Protein AF-A0A834IEC4-F1 (afdb_monomer_lite)

Sequence (321 aa):
AGLVSGVDKQVTSQEFLVGVNSRFKPERKITYYQRATIVLAFLLLVLFIGLLVLLILYLKPHPKDSICTSDKCIRTAANLKYSINFSVDPCDDFYEFCCGKWSKEHPNHGWYSSFSTFTTISEKVLLESLEILKMPENNKEPLSVNQAKRFYQSCMDTETIDELGLEPMYKQLKKLQLPIVPTFFTKLNDSYNFDWVKTEVLLKTISQNVMYMGVLYQSCPLPSPFKKKHYLRQPRKSYRRSDHNRVKRSTINQVGDDMEDEEEEAAEESLRTLIRVNMVKYVTKVILEDVNHPDIDESLYLEAANVINNMTYFMDDVSTF

pLDDT: mean 77.07, std 18.45, range [31.91, 97.56]

Organism: Rhynchophorus ferrugineus (NCBI:txid354439)

Secondary structure (DSSP, 8-state):
--------------------------HHHHHHHHHHHHHHHHHHHHHHHHHHHHHHHHHS---------SHHHHHHHHHHHHH--TTS-TTT-HHHHHHTTHHHHS---SS-SS--HHHHHHHHHHHHHHHHHTSPP-TTS-HHHHHHHHHHHHHH-HHHHHHHTTHHHHHHHHHTT--SS-TTTS---TT----HHHHHHHHHHHHS--SS-EEEEE--SSS-TT--EEEEEPPPP------HHHHHHHHTTTS-S---HHHHHHHHHHHHHHHHHHHHHHHHHHHHHHTTPPPPPHHHHHHHHHHHHHHHHHHHHHHH-

InterPro domains:
  IPR000718 Peptidase M13 [PS51885] (67-321)
  IPR000718 Peptidase M13 [PTHR11733] (45-288)
  IPR008753 Peptidase M13, N-terminal domain [PF05649] (90-207)
  IPR024079 Metallopeptidase, catalytic domain superfamily [G3DSA:3.40.390.10] (68-115)
  IPR042089 Peptidase M13, domain 2 [G3DSA:1.10.1380.10] (116-210)

Structure (mmCIF, N/CA/C/O backbone):
data_AF-A0A834IEC4-F1
#
_entry.id   AF-A0A834IEC4-F1
#
loop_
_atom_site.group_PDB
_atom_site.id
_atom_site.type_symbol
_atom_site.label_atom_id
_atom_site.label_alt_id
_atom_site.label_comp_id
_atom_site.label_asym_id
_atom_site.label_entity_id
_atom_site.label_seq_id
_atom_site.pdbx_PDB_ins_code
_atom_site.Cartn_x
_atom_site.Cartn_y
_atom_site.Cartn_z
_atom_site.occupancy
_atom_site.B_iso_or_equiv
_atom_site.auth_seq_id
_atom_site.auth_comp_id
_atom_site.auth_asym_id
_atom_site.auth_atom_id
_atom_site.pdbx_PDB_model_num
ATOM 1 N N . ALA A 1 1 ? -60.974 9.940 165.478 1.00 35.78 1 ALA A N 1
ATOM 2 C CA . ALA A 1 1 ? -60.382 8.689 165.994 1.00 35.78 1 ALA A CA 1
ATOM 3 C C . ALA A 1 1 ? -61.205 7.510 165.482 1.00 35.78 1 ALA A C 1
ATOM 5 O O . ALA A 1 1 ? -62.419 7.625 165.532 1.00 35.78 1 ALA A O 1
ATOM 6 N N . GLY A 1 2 ? -60.548 6.437 165.014 1.00 36.03 2 GLY A N 1
ATOM 7 C CA . GLY A 1 2 ? -61.138 5.118 164.691 1.00 36.03 2 GLY A CA 1
ATOM 8 C C . GLY A 1 2 ? -61.912 5.060 163.364 1.00 36.03 2 GLY A C 1
ATOM 9 O O . GLY A 1 2 ? -62.861 5.807 163.197 1.00 36.03 2 GLY A O 1
ATOM 10 N N . LEU A 1 3 ? -61.451 4.373 162.312 1.00 33.50 3 LEU A N 1
ATOM 11 C CA . LEU A 1 3 ? -61.301 2.918 162.074 1.00 33.50 3 LEU A CA 1
ATOM 12 C C . LEU A 1 3 ? -62.499 2.305 161.302 1.00 33.50 3 LEU A C 1
ATOM 14 O O . LEU A 1 3 ? -63.523 1.982 161.882 1.00 33.50 3 LEU A O 1
ATOM 18 N N . VAL A 1 4 ? -62.253 2.107 159.996 1.00 40.12 4 VAL A N 1
ATOM 19 C CA . VAL A 1 4 ? -62.329 0.843 159.221 1.00 40.12 4 VAL A CA 1
ATOM 20 C C . VAL A 1 4 ? -63.686 0.232 158.789 1.00 40.12 4 VAL A C 1
ATOM 22 O O . VAL A 1 4 ? -64.431 -0.332 159.576 1.00 40.12 4 VAL A O 1
ATOM 25 N N . SER A 1 5 ? -63.807 0.194 157.447 1.00 36.72 5 SER A N 1
ATOM 26 C CA . SER A 1 5 ? -64.257 -0.881 156.532 1.00 36.72 5 SER A CA 1
ATOM 27 C C . SER A 1 5 ? -65.740 -1.231 156.360 1.00 36.72 5 SER A C 1
ATOM 29 O O . SER A 1 5 ? -66.357 -1.867 157.207 1.00 36.72 5 SER A O 1
ATOM 31 N N . GLY A 1 6 ? -66.196 -1.041 155.117 1.00 31.91 6 GLY A N 1
ATOM 32 C CA . GLY A 1 6 ? -67.216 -1.838 154.433 1.00 31.91 6 GLY A CA 1
ATOM 33 C C . GLY A 1 6 ? -66.925 -1.851 152.924 1.00 31.91 6 GLY A C 1
ATOM 34 O O . GLY A 1 6 ? -66.623 -0.814 152.345 1.00 31.91 6 GLY A O 1
ATOM 35 N N . VAL A 1 7 ? -66.937 -3.043 152.334 1.00 39.66 7 VAL A N 1
ATOM 36 C CA . VAL A 1 7 ? -66.546 -3.430 150.965 1.00 39.66 7 VAL A CA 1
ATOM 37 C C . VAL A 1 7 ? -67.765 -3.385 150.036 1.00 39.66 7 VAL A C 1
ATOM 39 O O . VAL A 1 7 ? -68.840 -3.722 150.510 1.00 39.66 7 VAL A O 1
ATOM 42 N N . ASP A 1 8 ? -67.604 -3.087 148.734 1.00 33.91 8 ASP A N 1
ATOM 43 C CA . ASP A 1 8 ? -68.292 -3.871 147.688 1.00 33.91 8 ASP A CA 1
ATOM 44 C C . ASP A 1 8 ? -67.727 -3.737 146.259 1.00 33.91 8 ASP A C 1
ATOM 46 O O . ASP A 1 8 ? -67.010 -2.800 145.911 1.00 33.91 8 ASP A O 1
ATOM 50 N N . LYS A 1 9 ? -67.991 -4.799 145.490 1.00 35.69 9 LYS A N 1
ATOM 51 C CA . LYS A 1 9 ? -67.241 -5.367 144.354 1.00 35.69 9 LYS A CA 1
ATOM 52 C C . LYS A 1 9 ? -67.502 -4.753 142.969 1.00 35.69 9 LYS A C 1
ATOM 54 O O . LYS A 1 9 ? -68.583 -4.270 142.661 1.00 35.69 9 LYS A O 1
ATOM 59 N N . GLN A 1 10 ? -66.505 -4.940 142.095 1.00 41.44 10 GLN A N 1
ATOM 60 C CA . GLN A 1 10 ? -66.565 -4.821 140.631 1.00 41.44 10 GLN A CA 1
ATOM 61 C C . GLN A 1 10 ? -67.484 -5.869 139.976 1.00 41.44 10 GLN A C 1
ATOM 63 O O . GLN A 1 10 ? -67.366 -7.053 140.290 1.00 41.44 10 GLN A O 1
ATOM 68 N N . VAL A 1 11 ? -68.252 -5.452 138.958 1.00 38.31 11 VAL A N 1
ATOM 69 C CA . VAL A 1 11 ? -68.648 -6.268 137.792 1.00 38.31 11 VAL A CA 1
ATOM 70 C C . VAL A 1 11 ? -68.638 -5.388 136.530 1.00 38.31 11 VAL A C 1
ATOM 72 O O . VAL A 1 11 ? -69.017 -4.222 136.548 1.00 38.31 11 VAL A O 1
ATOM 75 N N . THR A 1 12 ? -68.135 -5.986 135.456 1.00 43.97 12 THR A N 1
ATOM 76 C CA . THR A 1 12 ? -67.807 -5.496 134.111 1.00 43.97 12 THR A CA 1
ATOM 77 C C . THR A 1 12 ? -68.993 -5.386 133.142 1.00 43.97 12 THR A C 1
ATOM 79 O O . THR A 1 12 ? -69.875 -6.239 133.166 1.00 43.97 12 THR A O 1
ATOM 82 N N . SER A 1 13 ? -68.922 -4.464 132.174 1.00 38.34 13 SER A N 1
ATOM 83 C CA . SER A 1 13 ? -69.368 -4.677 130.777 1.00 38.34 13 SER A CA 1
ATOM 84 C C . SER A 1 13 ? -68.779 -3.596 129.848 1.00 38.34 13 SER A C 1
ATOM 86 O O . SER A 1 13 ? -68.940 -2.402 130.077 1.00 38.34 13 SER A O 1
ATOM 88 N N . GLN A 1 14 ? -68.019 -4.040 128.841 1.00 48.28 14 GLN A N 1
ATOM 89 C CA . GLN A 1 14 ? -67.540 -3.260 127.686 1.00 48.28 14 GLN A CA 1
ATOM 90 C C . GLN A 1 14 ? -68.653 -3.151 126.639 1.00 48.28 14 GLN A C 1
ATOM 92 O O . GLN A 1 14 ? -69.469 -4.062 126.624 1.00 48.28 14 GLN A O 1
ATOM 97 N N . GLU A 1 15 ? -68.608 -2.149 125.742 1.00 39.94 15 GLU A N 1
ATOM 98 C CA . GLU A 1 15 ? -69.136 -2.158 124.349 1.00 39.94 15 GLU A CA 1
ATOM 99 C C . GLU A 1 15 ? -69.154 -0.701 123.803 1.00 39.94 15 GLU A C 1
ATOM 101 O O . GLU A 1 15 ? -69.642 0.185 124.487 1.00 39.94 15 GLU A O 1
ATOM 106 N N . PHE A 1 16 ? -68.631 -0.257 122.654 1.00 44.09 16 PHE A N 1
ATOM 107 C CA . PHE A 1 16 ? -68.046 -0.845 121.451 1.00 44.09 16 PHE A CA 1
ATOM 108 C C . PHE A 1 16 ? -67.045 0.163 120.846 1.00 44.09 16 PHE A C 1
ATOM 110 O O . PHE A 1 16 ? -67.452 1.234 120.404 1.00 44.09 16 PHE A O 1
ATOM 117 N N . LEU A 1 17 ? -65.763 -0.185 120.721 1.00 43.91 17 LEU A N 1
ATOM 118 C CA . LEU A 1 17 ? -64.881 0.407 119.705 1.00 43.91 17 LEU A CA 1
ATOM 119 C C . LEU A 1 17 ? -63.974 -0.697 119.167 1.00 43.91 17 LEU A C 1
ATOM 121 O O . LEU A 1 17 ? -62.933 -1.023 119.735 1.00 43.91 17 LEU A O 1
ATOM 125 N N . VAL A 1 18 ? -64.412 -1.310 118.071 1.00 44.16 18 VAL A N 1
ATOM 126 C CA . VAL A 1 18 ? -63.607 -2.248 117.292 1.00 44.16 18 VAL A CA 1
ATOM 127 C C . VAL A 1 18 ? -62.751 -1.428 116.333 1.00 44.16 18 VAL A C 1
ATOM 129 O O . VAL A 1 18 ? -63.272 -0.758 115.442 1.00 44.16 18 VAL A O 1
ATOM 132 N N . GLY A 1 19 ? -61.430 -1.485 116.499 1.00 48.19 19 GLY A N 1
ATOM 133 C CA . GLY A 1 19 ? -60.497 -1.008 115.485 1.00 48.19 19 GLY A CA 1
ATOM 134 C C . GLY A 1 19 ? -60.652 -1.841 114.215 1.00 48.19 19 GLY A C 1
ATOM 135 O O . GLY A 1 19 ? -60.307 -3.023 114.187 1.00 48.19 19 GLY A O 1
ATOM 136 N N . VAL A 1 20 ? -61.180 -1.232 113.155 1.00 43.00 20 VAL A N 1
ATOM 137 C CA . VAL A 1 20 ? -61.258 -1.858 111.834 1.00 43.00 20 VAL A CA 1
ATOM 138 C C . VAL A 1 20 ? -59.861 -1.841 111.217 1.00 43.00 20 VAL A C 1
ATOM 140 O O . VAL A 1 20 ? -59.441 -0.859 110.612 1.00 43.00 20 VAL A O 1
ATOM 143 N N . ASN A 1 21 ? -59.133 -2.951 111.335 1.00 45.09 21 ASN A N 1
ATOM 144 C CA . ASN A 1 21 ? -57.995 -3.208 110.460 1.00 45.09 21 ASN A CA 1
ATOM 145 C C . ASN A 1 21 ? -58.530 -3.503 109.054 1.00 45.09 21 ASN A C 1
ATOM 147 O O . ASN A 1 21 ? -58.867 -4.643 108.725 1.00 45.09 21 ASN A O 1
ATOM 151 N N . SER A 1 22 ? -58.608 -2.474 108.207 1.00 44.56 22 SER A N 1
ATOM 152 C CA . SER A 1 22 ? -58.853 -2.689 106.784 1.00 44.56 22 SER A CA 1
ATOM 153 C C . SER A 1 22 ?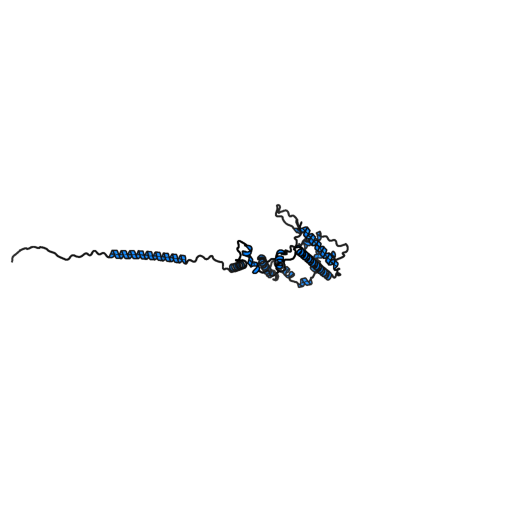 -57.627 -3.383 106.176 1.00 44.56 22 SER A C 1
ATOM 155 O O . SER A 1 22 ? -56.553 -2.808 106.001 1.00 44.56 22 SER A O 1
ATOM 157 N N . ARG A 1 23 ? -57.764 -4.675 105.870 1.00 53.84 23 ARG A N 1
ATOM 158 C CA . ARG A 1 23 ? -56.870 -5.360 104.934 1.00 53.84 23 ARG A CA 1
ATOM 159 C C . ARG A 1 23 ? -57.229 -4.901 103.521 1.00 53.84 23 ARG A C 1
ATOM 161 O O . ARG A 1 23 ? -57.929 -5.603 102.803 1.00 53.84 23 ARG A O 1
ATOM 168 N N . PHE A 1 24 ? -56.716 -3.754 103.098 1.00 51.28 24 PHE A N 1
ATOM 169 C CA . PHE A 1 24 ? -56.607 -3.431 101.678 1.00 51.28 24 PHE A CA 1
ATOM 170 C C . PHE A 1 24 ? -55.164 -3.023 101.393 1.00 51.28 24 PHE A C 1
ATOM 172 O O . PHE A 1 24 ? -54.714 -1.973 101.826 1.00 51.28 24 PHE A O 1
ATOM 179 N N . LYS A 1 25 ? -54.417 -3.896 100.701 1.00 51.75 25 LYS A N 1
ATOM 180 C CA . LYS A 1 25 ? -53.060 -3.638 100.186 1.00 51.75 25 LYS A CA 1
ATOM 181 C C . LYS A 1 25 ? -53.179 -3.169 98.724 1.00 51.75 25 LYS A C 1
ATOM 183 O O . LYS A 1 25 ? -53.345 -4.026 97.854 1.00 51.75 25 LYS A O 1
ATOM 188 N N . PRO A 1 26 ? -53.086 -1.861 98.408 1.00 53.22 26 PRO A N 1
ATOM 189 C CA . PRO A 1 26 ? -53.131 -1.357 97.031 1.00 53.22 26 PRO A CA 1
ATOM 190 C C . PRO A 1 26 ? -51.769 -1.477 96.321 1.00 53.22 26 PRO A C 1
ATOM 192 O O . PRO A 1 26 ? -51.691 -1.397 95.098 1.00 53.22 26 PRO A O 1
ATOM 195 N N . GLU A 1 27 ? -50.687 -1.723 97.067 1.00 53.69 27 GLU A N 1
ATOM 196 C CA . GLU A 1 27 ? -49.305 -1.669 96.563 1.00 53.69 27 GLU A CA 1
ATOM 197 C C . GLU A 1 27 ? -48.971 -2.743 95.516 1.00 53.69 27 GLU A C 1
ATOM 199 O O . GLU A 1 27 ? -48.159 -2.508 94.619 1.00 53.69 27 GLU A O 1
ATOM 204 N N . ARG A 1 28 ? -49.622 -3.917 95.575 1.00 55.03 28 ARG A N 1
ATOM 205 C CA . ARG A 1 28 ? -49.353 -5.026 94.637 1.00 55.03 28 ARG A CA 1
ATOM 206 C C . ARG A 1 28 ? -49.933 -4.801 93.236 1.00 55.03 28 ARG A C 1
ATOM 208 O O . ARG A 1 28 ? -49.397 -5.344 92.276 1.00 55.03 28 ARG A O 1
ATOM 215 N N . LYS A 1 29 ? -51.000 -4.001 93.096 1.00 57.28 29 LYS A N 1
ATOM 216 C CA . LYS A 1 29 ? -51.579 -3.672 91.779 1.00 57.28 29 LYS A CA 1
ATOM 217 C C . LYS A 1 29 ? -50.731 -2.629 91.047 1.00 57.28 29 LYS A C 1
ATOM 219 O O . LYS A 1 29 ? -50.492 -2.785 89.857 1.00 57.28 29 LYS A O 1
ATOM 224 N N . ILE A 1 30 ? -50.213 -1.626 91.759 1.00 67.56 30 ILE A N 1
ATOM 225 C CA . ILE A 1 30 ? -49.351 -0.574 91.189 1.00 67.56 30 ILE A CA 1
ATOM 226 C C . ILE A 1 30 ? -48.048 -1.174 90.645 1.00 67.56 30 ILE A C 1
ATOM 228 O O . ILE A 1 30 ? -47.685 -0.918 89.501 1.00 67.56 30 ILE A O 1
ATOM 232 N N . THR A 1 31 ? -47.395 -2.051 91.414 1.00 69.44 31 THR A N 1
ATOM 233 C CA . THR A 1 31 ? -46.174 -2.752 90.973 1.00 69.44 31 THR A CA 1
ATOM 234 C C . THR A 1 31 ? -46.421 -3.724 89.814 1.00 69.44 31 THR A C 1
ATOM 236 O O . THR A 1 31 ? -45.543 -3.894 88.969 1.00 69.44 31 THR A O 1
ATOM 239 N N . TYR A 1 32 ? -47.605 -4.339 89.731 1.00 78.00 32 TYR A N 1
ATOM 240 C CA . TYR A 1 32 ? -48.003 -5.167 88.588 1.00 78.00 32 TYR A CA 1
ATOM 241 C C . TYR A 1 32 ? -48.174 -4.336 87.310 1.00 78.00 32 TYR A C 1
ATOM 243 O O . TYR A 1 32 ? -47.566 -4.667 86.293 1.00 78.00 32 TYR A O 1
ATOM 251 N N . TYR A 1 33 ? -48.925 -3.229 87.368 1.00 80.81 33 TYR A N 1
ATOM 252 C CA . TYR A 1 33 ? -49.098 -2.340 86.216 1.00 80.81 33 TYR A CA 1
ATOM 253 C C . TYR A 1 33 ? -47.776 -1.697 85.788 1.00 80.81 33 TYR A C 1
ATOM 255 O O . TYR A 1 33 ? -47.498 -1.667 84.598 1.00 80.81 33 TYR A O 1
ATOM 263 N N . GLN A 1 34 ? -46.913 -1.296 86.728 1.00 82.00 34 GLN A N 1
ATOM 264 C CA . GLN A 1 34 ? -45.569 -0.786 86.423 1.00 82.00 34 GLN A CA 1
ATOM 265 C C . GLN A 1 34 ? -44.691 -1.819 85.696 1.00 82.00 34 GLN A C 1
ATOM 267 O O . GLN A 1 34 ? -44.015 -1.489 84.722 1.00 82.00 34 GLN A O 1
ATOM 272 N N . ARG A 1 35 ? -44.707 -3.088 86.124 1.00 85.38 35 ARG A N 1
ATOM 273 C CA . ARG A 1 35 ? -43.971 -4.164 85.435 1.00 85.38 35 ARG A CA 1
ATOM 274 C C . ARG A 1 35 ? -44.564 -4.463 84.059 1.00 85.38 35 ARG A C 1
ATOM 276 O O . ARG A 1 35 ? -43.811 -4.619 83.104 1.00 85.38 35 ARG A O 1
ATOM 283 N N . ALA A 1 36 ? -45.891 -4.482 83.938 1.00 86.44 36 ALA A N 1
ATOM 284 C CA . ALA A 1 36 ? -46.576 -4.682 82.664 1.00 86.44 36 ALA A CA 1
ATOM 285 C C . ALA A 1 36 ? -46.288 -3.543 81.669 1.00 86.44 36 ALA A C 1
ATOM 287 O O . ALA A 1 36 ? -46.029 -3.814 80.499 1.00 86.44 36 ALA A O 1
ATOM 288 N N . THR A 1 37 ? -46.243 -2.286 82.126 1.00 87.94 37 THR A N 1
ATOM 289 C CA . THR A 1 37 ? -45.885 -1.138 81.279 1.00 87.94 37 THR A CA 1
ATOM 290 C C . THR A 1 37 ? -44.433 -1.189 80.818 1.00 87.94 37 THR A C 1
ATOM 292 O O . THR A 1 37 ? -44.162 -0.849 79.672 1.00 87.94 37 THR A O 1
ATOM 295 N N . ILE A 1 38 ? -43.505 -1.660 81.661 1.00 91.06 38 ILE A N 1
ATOM 296 C CA . ILE A 1 38 ? -42.094 -1.837 81.276 1.00 91.06 38 ILE A CA 1
ATOM 297 C C . ILE A 1 38 ? -41.962 -2.924 80.201 1.00 91.06 38 ILE A C 1
ATOM 299 O O . ILE A 1 38 ? -41.267 -2.723 79.209 1.00 91.06 38 ILE A O 1
ATOM 303 N N . VAL A 1 39 ? -42.661 -4.052 80.361 1.00 92.12 39 VAL A N 1
ATOM 304 C CA . VAL A 1 39 ? -42.650 -5.144 79.373 1.00 92.12 39 VAL A CA 1
ATOM 305 C C . VAL A 1 39 ? -43.269 -4.694 78.048 1.00 92.12 39 VAL A C 1
ATOM 307 O O . VAL A 1 39 ? -42.708 -4.961 76.988 1.00 92.12 39 VAL A O 1
ATOM 310 N N . LEU A 1 40 ? -44.387 -3.965 78.089 1.00 92.81 40 LEU A N 1
ATOM 311 C CA . LEU A 1 40 ? -45.047 -3.455 76.888 1.00 92.81 40 LEU A CA 1
ATOM 312 C C . LEU A 1 40 ? -44.193 -2.397 76.171 1.00 92.81 40 LEU A C 1
ATOM 314 O O . LEU A 1 40 ? -44.061 -2.443 74.951 1.00 92.81 40 LEU A O 1
ATOM 318 N N . ALA A 1 41 ? -43.548 -1.497 76.919 1.00 93.31 41 ALA A N 1
ATOM 319 C CA . ALA A 1 41 ? -42.602 -0.531 76.366 1.00 93.31 41 ALA A CA 1
ATOM 320 C C . ALA A 1 41 ? -41.392 -1.222 75.718 1.00 93.31 41 ALA A C 1
ATOM 322 O O . ALA A 1 41 ? -40.964 -0.820 74.639 1.00 93.31 41 ALA A O 1
ATOM 323 N N . PHE A 1 42 ? -40.876 -2.294 76.328 1.00 94.06 42 PHE A N 1
ATOM 324 C CA . PHE A 1 42 ? -39.787 -3.086 75.757 1.00 94.06 42 PHE A CA 1
ATOM 325 C C . PHE A 1 42 ? -40.205 -3.786 74.456 1.00 94.06 42 PHE A C 1
ATOM 327 O O . PHE A 1 42 ? -39.471 -3.739 73.474 1.00 94.06 42 PHE A O 1
ATOM 334 N N . LEU A 1 43 ? -41.404 -4.375 74.402 1.00 93.94 43 LEU A N 1
ATOM 335 C CA . LEU A 1 43 ? -41.928 -4.999 73.181 1.00 93.94 43 LEU A CA 1
ATOM 336 C C . LEU A 1 43 ? -42.133 -3.982 72.051 1.00 93.94 43 LEU A C 1
ATOM 338 O O . LEU A 1 43 ? -41.767 -4.259 70.911 1.00 93.94 43 LEU A O 1
ATOM 342 N N . LEU A 1 44 ? -42.658 -2.794 72.365 1.00 94.94 44 LEU A N 1
ATOM 343 C CA . LEU A 1 44 ? -42.801 -1.706 71.394 1.00 94.94 44 LEU A CA 1
ATOM 344 C C . LEU A 1 44 ? -41.443 -1.203 70.895 1.00 94.94 44 LEU A C 1
ATOM 346 O O . LEU A 1 44 ? -41.297 -0.938 69.705 1.00 94.94 44 LEU A O 1
ATOM 350 N N . LEU A 1 45 ? -40.438 -1.127 71.772 1.00 95.50 45 LEU A N 1
ATOM 351 C CA . LEU A 1 45 ? -39.072 -0.761 71.402 1.00 95.50 45 LEU A CA 1
ATOM 352 C C . LEU A 1 45 ? -38.446 -1.803 70.467 1.00 95.50 45 LEU A C 1
ATOM 354 O O . LEU A 1 45 ? -37.873 -1.437 69.446 1.00 95.50 45 LEU A O 1
ATOM 358 N N . VAL A 1 46 ? -38.590 -3.096 70.768 1.00 95.31 46 VAL A N 1
ATOM 359 C CA . VAL A 1 46 ? -38.090 -4.182 69.908 1.00 95.31 46 VAL A CA 1
ATOM 360 C C . VAL A 1 46 ? -38.782 -4.164 68.545 1.00 95.31 46 VAL A C 1
ATOM 362 O O . VAL A 1 46 ? -38.118 -4.310 67.521 1.00 95.31 46 VAL A O 1
ATOM 365 N N . LEU A 1 47 ? -40.095 -3.930 68.511 1.00 95.50 47 LEU A N 1
ATOM 366 C CA . LEU A 1 47 ? -40.863 -3.836 67.270 1.00 95.50 47 LEU A CA 1
ATOM 367 C C . LEU A 1 47 ? -40.449 -2.605 66.450 1.00 95.50 47 LEU A C 1
ATOM 369 O O . LEU A 1 47 ? -40.256 -2.708 65.240 1.00 95.50 47 LEU A O 1
ATOM 373 N N . PHE A 1 48 ? -40.229 -1.465 67.106 1.00 95.44 48 PHE A N 1
ATOM 374 C CA . PHE A 1 48 ? -39.730 -0.247 66.471 1.00 95.44 48 PHE A CA 1
ATOM 375 C C . PHE A 1 48 ? -38.319 -0.432 65.900 1.00 95.44 48 PHE A C 1
ATOM 377 O O . PHE A 1 48 ? -38.073 -0.072 64.752 1.00 95.44 48 PHE A O 1
ATOM 384 N N . ILE A 1 49 ? -37.409 -1.063 66.648 1.00 95.31 49 ILE A N 1
ATOM 385 C CA . ILE A 1 49 ? -36.065 -1.409 66.164 1.00 95.31 49 ILE A CA 1
ATOM 386 C C . ILE A 1 49 ? -36.160 -2.383 64.982 1.00 95.31 49 ILE A C 1
ATOM 388 O O . ILE A 1 49 ? -35.474 -2.192 63.982 1.00 95.31 49 ILE A O 1
ATOM 392 N N . GLY A 1 50 ? -37.040 -3.385 65.053 1.00 94.56 50 GLY A N 1
ATOM 393 C CA . GLY A 1 50 ? -37.283 -4.323 63.957 1.00 94.56 50 GLY A CA 1
ATOM 394 C C . GLY A 1 50 ? -37.760 -3.627 62.681 1.00 94.56 50 GLY A C 1
ATOM 395 O O . GLY A 1 50 ? -37.210 -3.876 61.610 1.00 94.56 50 GLY A O 1
ATOM 396 N N . LEU A 1 51 ? -38.717 -2.701 62.796 1.00 94.75 51 LEU A N 1
ATOM 397 C CA . LEU A 1 51 ? -39.198 -1.881 61.680 1.00 94.75 51 LEU A CA 1
ATOM 398 C C . LEU A 1 51 ? -38.110 -0.957 61.124 1.00 94.75 51 LEU A C 1
ATOM 400 O O . LEU A 1 51 ? -37.999 -0.824 59.908 1.00 94.75 51 LEU A O 1
ATOM 404 N N . LEU A 1 52 ? -37.282 -0.357 61.984 1.00 94.44 52 LEU A N 1
ATOM 405 C CA . LEU A 1 52 ? -36.149 0.463 61.552 1.00 94.44 52 LEU A CA 1
ATOM 406 C C . LEU A 1 52 ? -35.114 -0.358 60.778 1.00 94.44 52 LEU A C 1
ATOM 408 O O . LEU A 1 52 ? -34.640 0.090 59.739 1.00 94.44 52 LEU A O 1
ATOM 412 N N . VAL A 1 53 ? -34.788 -1.568 61.235 1.00 93.00 53 VAL A N 1
ATOM 413 C CA . VAL A 1 53 ? -33.866 -2.467 60.523 1.00 93.00 53 VAL A CA 1
ATOM 414 C C . VAL A 1 53 ? -34.447 -2.877 59.169 1.00 93.00 53 VAL A C 1
ATOM 416 O O . VAL A 1 53 ? -33.737 -2.835 58.167 1.00 93.00 53 VAL A O 1
ATOM 419 N N . LEU A 1 54 ? -35.739 -3.208 59.110 1.00 90.88 54 LEU A N 1
ATOM 420 C CA . LEU A 1 54 ? -36.438 -3.534 57.862 1.00 90.88 54 LEU A CA 1
ATOM 421 C C . LEU A 1 54 ? -36.441 -2.356 56.879 1.00 90.88 54 LEU A C 1
ATOM 423 O O . LEU A 1 54 ? -36.164 -2.541 55.697 1.00 90.88 54 LEU A O 1
ATOM 427 N N . LEU A 1 55 ? -36.681 -1.140 57.375 1.00 91.25 55 LEU A N 1
ATOM 428 C CA . LEU A 1 55 ? -36.627 0.086 56.584 1.00 91.25 55 LEU A CA 1
ATOM 429 C C . LEU A 1 55 ? -35.213 0.351 56.049 1.00 91.25 55 LEU A C 1
ATOM 431 O O . LEU A 1 55 ? -35.056 0.680 54.877 1.00 91.25 55 LEU A O 1
ATOM 435 N N . ILE A 1 56 ? -34.179 0.168 56.874 1.00 89.94 56 ILE A N 1
ATOM 436 C CA . ILE A 1 56 ? -32.776 0.327 56.461 1.00 89.94 56 ILE A CA 1
ATOM 437 C C . ILE A 1 56 ? -32.395 -0.716 55.403 1.00 89.94 56 ILE A C 1
ATOM 439 O O . ILE A 1 56 ? -31.698 -0.381 54.449 1.00 89.94 56 ILE A O 1
ATOM 443 N N . LEU A 1 57 ? -32.860 -1.963 55.532 1.00 85.69 57 LEU A N 1
ATOM 444 C CA . LEU A 1 57 ? -32.635 -3.009 54.530 1.00 85.69 57 LEU A CA 1
ATOM 445 C C . LEU A 1 57 ? -33.375 -2.726 53.217 1.00 85.69 57 LEU A C 1
ATOM 447 O O . LEU A 1 57 ? -32.808 -2.970 52.157 1.00 85.69 57 LEU A O 1
ATOM 451 N N . TYR A 1 58 ? -34.590 -2.172 53.277 1.00 86.19 58 TYR A N 1
ATOM 452 C CA . TYR A 1 58 ? -35.366 -1.774 52.098 1.00 86.19 58 TYR A CA 1
ATOM 453 C C . TYR A 1 58 ? -34.770 -0.554 51.380 1.00 86.19 58 TYR A C 1
ATOM 455 O O . TYR A 1 58 ? -34.774 -0.482 50.154 1.00 86.19 58 TYR A O 1
ATOM 463 N N . LEU A 1 59 ? -34.227 0.403 52.137 1.00 84.88 59 LEU A N 1
ATOM 464 C CA . LEU A 1 59 ? -33.575 1.598 51.598 1.00 84.88 59 LEU A CA 1
ATOM 465 C C . LEU A 1 59 ? -32.129 1.354 51.167 1.00 84.88 59 LEU A C 1
ATOM 467 O O . LEU A 1 59 ? -31.552 2.231 50.525 1.00 84.88 59 LEU A O 1
ATOM 471 N N . LYS A 1 60 ? -31.531 0.205 51.514 1.00 78.69 60 LYS A N 1
ATOM 472 C CA . LYS A 1 60 ? -30.177 -0.141 51.084 1.00 78.69 60 LYS A CA 1
ATOM 473 C C . LYS A 1 60 ? -30.208 -0.284 49.560 1.00 78.69 60 LYS A C 1
ATOM 475 O O . LYS A 1 60 ? -30.784 -1.249 49.058 1.00 78.69 60 LYS A O 1
ATOM 480 N N . PRO A 1 61 ? -29.613 0.657 48.807 1.00 68.19 61 PRO A N 1
ATOM 481 C CA . PRO A 1 61 ? -29.592 0.542 47.366 1.00 68.19 61 PRO A CA 1
ATOM 482 C C . PRO A 1 61 ? -28.826 -0.733 47.030 1.00 68.19 61 PRO A C 1
ATOM 484 O O . PRO A 1 61 ? -27.720 -0.945 47.539 1.00 68.19 61 PRO A O 1
ATOM 487 N N . HIS A 1 62 ? -29.415 -1.589 46.193 1.00 63.34 62 HIS A N 1
ATOM 488 C CA . HIS A 1 62 ? -28.663 -2.674 45.578 1.00 63.34 62 HIS A CA 1
ATOM 489 C C . HIS A 1 62 ? -27.387 -2.077 44.970 1.00 63.34 62 HIS A C 1
ATOM 491 O O . HIS A 1 62 ? -27.474 -1.002 44.361 1.00 63.34 62 HIS A O 1
ATOM 497 N N . PRO A 1 63 ? -26.211 -2.706 45.157 1.00 62.28 63 PRO A N 1
ATOM 498 C CA . PRO A 1 63 ? -25.006 -2.258 44.481 1.00 62.28 63 PRO A CA 1
ATOM 499 C C . PRO A 1 63 ? -25.314 -2.274 42.986 1.00 62.28 63 PRO A C 1
ATOM 501 O O . PRO A 1 63 ? -25.479 -3.334 42.393 1.00 62.28 63 PRO A O 1
ATOM 504 N N . LYS A 1 64 ? -25.497 -1.086 42.400 1.00 61.72 64 LYS A N 1
ATOM 505 C CA . LYS A 1 64 ? -25.592 -0.944 40.953 1.00 61.72 64 LYS A CA 1
ATOM 506 C C . LYS A 1 64 ? -24.259 -1.433 40.422 1.00 61.72 64 LYS A C 1
ATOM 508 O O . LYS A 1 64 ? -23.230 -0.894 40.835 1.00 61.72 64 LYS A O 1
ATOM 513 N N . ASP A 1 65 ? -24.292 -2.437 39.554 1.00 66.12 65 ASP A N 1
ATOM 514 C CA . ASP A 1 65 ? -23.129 -2.857 38.782 1.00 66.12 65 ASP A CA 1
ATOM 515 C C . ASP A 1 65 ? -22.418 -1.593 38.292 1.00 66.12 65 ASP A C 1
ATOM 517 O O . ASP A 1 65 ? -23.040 -0.719 37.679 1.00 66.12 65 ASP A O 1
ATOM 521 N N . SER A 1 66 ? -21.158 -1.406 38.683 1.00 80.94 66 SER A N 1
ATOM 522 C CA . SER A 1 66 ? -20.456 -0.147 38.452 1.00 80.94 66 SER A CA 1
ATOM 523 C C . SER A 1 66 ? -20.149 -0.015 36.962 1.00 80.94 66 SER A C 1
ATOM 525 O O . SER A 1 66 ? -19.105 -0.467 36.488 1.00 80.94 66 SER A O 1
ATOM 527 N N . ILE A 1 67 ? -21.078 0.572 36.207 1.00 87.88 67 ILE A N 1
ATOM 528 C CA . ILE A 1 67 ? -20.887 0.887 34.793 1.00 87.88 67 ILE A CA 1
ATOM 529 C C . ILE A 1 67 ? -19.687 1.829 34.688 1.00 87.88 67 ILE A C 1
ATOM 531 O O . ILE A 1 67 ? -19.622 2.859 35.361 1.00 87.88 67 ILE A O 1
ATOM 535 N N . CYS A 1 68 ? -18.723 1.470 33.845 1.00 91.06 68 CYS A N 1
ATOM 536 C CA . CYS A 1 68 ? -17.548 2.295 33.622 1.00 91.06 68 CYS A CA 1
ATOM 537 C C . CYS A 1 68 ? -17.926 3.590 32.889 1.00 91.06 68 CYS A C 1
ATOM 539 O O . CYS A 1 68 ? -18.441 3.551 31.773 1.00 91.06 68 CYS A O 1
ATOM 541 N N . THR A 1 69 ? -17.603 4.737 33.483 1.00 93.38 69 THR A N 1
ATOM 542 C CA . THR A 1 69 ? -17.868 6.075 32.925 1.00 93.38 69 THR A CA 1
ATOM 543 C C . THR A 1 69 ? -16.601 6.816 32.500 1.00 93.38 69 THR A C 1
ATOM 545 O O . THR A 1 69 ? -16.646 8.009 32.224 1.00 93.38 69 THR A O 1
ATOM 548 N N . SER A 1 70 ? -15.457 6.128 32.430 1.00 95.94 70 SER A N 1
ATOM 549 C CA . SER A 1 70 ? -14.231 6.736 31.903 1.00 95.94 70 SER A CA 1
ATOM 550 C C . SER A 1 70 ? -14.384 7.103 30.423 1.00 95.94 70 SER A C 1
ATOM 552 O O . SER A 1 70 ? -15.094 6.419 29.681 1.00 95.94 70 SER A O 1
ATOM 554 N N . ASP A 1 71 ? -13.643 8.110 29.957 1.00 96.50 71 ASP A N 1
ATOM 555 C CA . ASP A 1 71 ? -13.649 8.529 28.546 1.00 96.50 71 ASP A CA 1
ATOM 556 C C . ASP A 1 71 ? -13.385 7.368 27.578 1.00 96.50 71 ASP A C 1
ATOM 558 O O . ASP A 1 71 ? -14.002 7.272 26.517 1.00 96.50 71 ASP A O 1
ATOM 562 N N . LYS A 1 72 ? -12.488 6.443 27.951 1.00 95.25 72 LYS A N 1
ATOM 563 C CA . LYS A 1 72 ? -12.187 5.243 27.156 1.00 95.25 72 LYS A CA 1
ATOM 564 C C . LYS A 1 72 ? -13.402 4.323 27.050 1.00 95.25 72 LYS A C 1
ATOM 566 O O . LYS A 1 72 ? -13.695 3.831 25.961 1.00 95.25 72 LYS A O 1
ATOM 571 N N . CYS A 1 73 ? -14.116 4.113 28.156 1.00 95.50 73 CYS A N 1
ATOM 572 C CA . CYS A 1 73 ? -15.327 3.297 28.178 1.00 95.50 73 CYS A CA 1
ATOM 573 C C . CYS A 1 73 ? -16.444 3.933 27.352 1.00 95.50 73 CYS A C 1
ATOM 575 O O . CYS A 1 73 ? -17.044 3.245 26.533 1.00 95.50 73 CYS A O 1
ATOM 577 N N . ILE A 1 74 ? -16.664 5.245 27.487 1.00 95.88 74 ILE A N 1
ATOM 578 C CA . ILE A 1 74 ? -17.689 5.967 26.722 1.00 95.88 74 ILE A CA 1
ATOM 579 C C . ILE A 1 74 ? -17.395 5.902 25.218 1.00 95.88 74 ILE A C 1
ATOM 581 O O . ILE A 1 74 ? -18.280 5.553 24.440 1.00 95.88 74 ILE A O 1
ATOM 585 N N . ARG A 1 75 ? -16.148 6.161 24.797 1.00 94.56 75 ARG A N 1
ATOM 586 C CA . ARG A 1 75 ? -15.743 6.069 23.381 1.00 94.56 75 ARG A CA 1
ATOM 587 C C . ARG A 1 75 ? -15.908 4.658 22.821 1.00 94.56 75 ARG A C 1
ATOM 589 O O . ARG A 1 75 ? -16.442 4.488 21.730 1.00 94.56 75 ARG A O 1
ATOM 596 N N . THR A 1 76 ? -15.487 3.644 23.574 1.00 93.75 76 THR A N 1
ATOM 597 C CA . THR A 1 76 ? -15.598 2.241 23.142 1.00 93.75 76 THR A CA 1
ATOM 598 C C . THR A 1 76 ? -17.061 1.811 23.042 1.00 93.75 76 THR A C 1
ATOM 600 O O . THR A 1 76 ? -17.454 1.203 22.050 1.00 93.75 76 THR A O 1
ATOM 603 N N . ALA A 1 77 ? -17.885 2.176 24.027 1.00 94.81 77 ALA A N 1
ATOM 604 C CA . ALA A 1 77 ? -19.314 1.889 24.024 1.00 94.81 77 ALA A CA 1
ATOM 605 C C . ALA A 1 77 ? -20.038 2.589 22.865 1.00 94.81 77 ALA A C 1
ATOM 607 O O . ALA A 1 77 ? -20.898 1.979 22.234 1.00 94.81 77 ALA A O 1
ATOM 608 N N . ALA A 1 78 ? -19.671 3.836 22.548 1.00 93.56 78 ALA A N 1
ATOM 609 C CA . ALA A 1 78 ? -20.204 4.549 21.391 1.00 93.56 78 ALA A CA 1
ATOM 610 C C . ALA A 1 78 ? -19.847 3.832 20.080 1.00 93.56 78 ALA A C 1
ATOM 612 O O . ALA A 1 78 ? -20.748 3.496 19.315 1.00 93.56 78 ALA A O 1
ATOM 613 N N . ASN A 1 79 ? -18.566 3.514 19.860 1.00 91.38 79 ASN A N 1
ATOM 614 C CA . ASN A 1 79 ? -18.119 2.798 18.660 1.00 91.38 79 ASN A CA 1
ATOM 615 C C . ASN A 1 79 ? -18.836 1.448 18.497 1.00 91.38 79 ASN A C 1
ATOM 617 O O . ASN A 1 79 ? -19.284 1.108 17.402 1.00 91.38 79 ASN A O 1
ATOM 621 N N . LEU A 1 80 ? -18.998 0.698 19.591 1.00 92.69 80 LEU A N 1
ATOM 622 C CA . LEU A 1 80 ? -19.732 -0.566 19.588 1.00 92.69 80 LEU A CA 1
ATOM 623 C C . LEU A 1 80 ? -21.211 -0.357 19.232 1.00 92.69 80 LEU A C 1
ATOM 625 O O . LEU A 1 80 ? -21.741 -1.039 18.359 1.00 92.69 80 LEU A O 1
ATOM 629 N N . LYS A 1 81 ? -21.869 0.624 19.857 1.00 93.62 81 LYS A N 1
ATOM 630 C CA . LYS A 1 81 ? -23.283 0.943 19.615 1.00 93.62 81 LYS A CA 1
ATOM 631 C C . LYS A 1 81 ? -23.560 1.319 18.157 1.00 93.62 81 LYS A C 1
ATOM 633 O O . LYS A 1 81 ? -24.592 0.918 17.629 1.00 93.62 81 LYS A O 1
ATOM 638 N N . TYR A 1 82 ? -22.663 2.070 17.523 1.00 92.31 82 TYR A N 1
ATOM 639 C CA . TYR A 1 82 ? -22.787 2.455 16.113 1.00 92.31 82 TYR A CA 1
ATOM 640 C C . TYR A 1 82 ? -22.472 1.306 15.142 1.00 92.31 82 TYR A C 1
ATOM 642 O O . TYR A 1 82 ? -22.858 1.356 13.980 1.00 92.31 82 TYR A O 1
ATOM 650 N N . SER A 1 83 ? -21.833 0.235 15.614 1.00 93.25 83 SER A N 1
ATOM 651 C CA . SER A 1 83 ? -21.554 -0.953 14.798 1.00 93.25 83 SER A CA 1
ATOM 652 C C . SER A 1 83 ? -22.709 -1.965 14.816 1.00 93.25 83 SER A C 1
ATOM 654 O O . SER A 1 83 ? -22.999 -2.578 13.787 1.00 93.25 83 SER A O 1
ATOM 656 N N . ILE A 1 84 ? -23.383 -2.105 15.967 1.00 95.25 84 ILE A N 1
ATOM 657 C CA . ILE A 1 84 ? -24.395 -3.142 16.223 1.00 95.25 84 ILE A CA 1
ATOM 658 C C . ILE A 1 84 ? -25.758 -2.814 15.595 1.00 95.25 84 ILE A C 1
ATOM 660 O O . ILE A 1 84 ? -26.352 -1.748 15.813 1.00 95.25 84 ILE A O 1
ATOM 664 N N . ASN A 1 85 ? -26.328 -3.800 14.904 1.00 96.06 85 ASN A N 1
ATOM 665 C CA . ASN A 1 85 ? -27.706 -3.806 14.443 1.00 96.06 85 ASN A CA 1
ATOM 666 C C . ASN A 1 85 ? -28.633 -4.587 15.395 1.00 96.06 85 ASN A C 1
ATOM 668 O O . ASN A 1 85 ? -28.915 -5.761 15.192 1.00 96.06 85 ASN A O 1
ATOM 672 N N . PHE A 1 86 ? -29.184 -3.907 16.407 1.00 94.88 86 PHE A N 1
ATOM 673 C CA . PHE A 1 86 ? -30.140 -4.500 17.363 1.00 94.88 86 PHE A CA 1
ATOM 674 C C . PHE A 1 86 ? -31.478 -4.968 16.757 1.00 94.88 86 PHE A C 1
ATOM 676 O O . PHE A 1 86 ? -32.317 -5.486 17.487 1.00 94.88 86 PHE A O 1
ATOM 683 N N . SER A 1 87 ? -31.720 -4.744 15.463 1.00 95.62 87 SER A N 1
ATOM 684 C CA . SER A 1 87 ? -32.939 -5.196 14.781 1.00 95.62 87 SER A CA 1
ATOM 685 C C . SER A 1 87 ? -32.852 -6.637 14.266 1.00 95.62 87 SER A C 1
ATOM 687 O O . SER A 1 87 ? -33.851 -7.144 13.768 1.00 95.62 87 SER A O 1
ATOM 689 N N . VAL A 1 88 ? -31.685 -7.276 14.370 1.00 96.00 88 VAL A N 1
ATOM 690 C CA . VAL A 1 88 ? -31.435 -8.657 13.934 1.00 96.00 88 VAL A CA 1
ATOM 691 C C . VAL A 1 88 ? -31.174 -9.533 15.157 1.00 96.00 88 VAL A C 1
ATOM 693 O O . VAL A 1 88 ? -30.542 -9.078 16.109 1.00 96.00 88 VAL A O 1
ATOM 696 N N . ASP A 1 89 ? -31.678 -10.769 15.161 1.00 96.25 89 ASP A N 1
ATOM 697 C CA . ASP A 1 89 ? -31.379 -11.722 16.233 1.00 96.25 89 ASP A CA 1
ATOM 698 C C . ASP A 1 89 ? -29.925 -12.218 16.087 1.00 96.25 89 ASP A C 1
ATOM 700 O O . ASP A 1 89 ? -29.559 -12.725 15.020 1.00 96.25 89 ASP A O 1
ATOM 704 N N . PRO A 1 90 ? -29.071 -12.099 17.124 1.00 96.56 90 PRO A N 1
ATOM 705 C CA . PRO A 1 90 ? -27.703 -12.616 17.079 1.00 96.56 90 PRO A CA 1
ATOM 706 C C . PRO A 1 90 ? -27.609 -14.128 16.828 1.00 96.56 90 PRO A C 1
ATOM 708 O O . PRO A 1 90 ? -26.545 -14.594 16.422 1.00 96.56 90 PRO A O 1
ATOM 711 N N . CYS A 1 91 ? -28.668 -14.896 17.101 1.00 97.31 91 CYS A N 1
ATOM 712 C CA . CYS A 1 91 ? -28.709 -16.339 16.861 1.00 97.31 91 CYS A CA 1
ATOM 713 C C . CYS A 1 91 ? -28.959 -16.687 15.387 1.00 97.31 91 CYS A C 1
ATOM 715 O O . CYS A 1 91 ? -28.574 -17.776 14.964 1.00 97.31 91 CYS A O 1
ATOM 717 N N . ASP A 1 92 ? -29.567 -15.773 14.625 1.00 97.56 92 ASP A N 1
ATOM 718 C CA . ASP A 1 92 ? -29.892 -15.969 13.209 1.00 97.56 92 ASP A CA 1
ATOM 719 C C . ASP A 1 92 ? -28.744 -15.501 12.305 1.00 97.56 92 ASP A C 1
ATOM 721 O O . ASP A 1 92 ? -28.267 -16.252 11.455 1.00 97.56 92 ASP A O 1
ATOM 725 N N . ASP A 1 93 ? -28.264 -14.270 12.513 1.00 97.06 93 ASP A N 1
ATOM 726 C CA . ASP A 1 93 ? -27.109 -13.715 11.801 1.00 97.06 93 ASP A CA 1
ATOM 727 C C . ASP A 1 93 ? -26.259 -12.859 12.746 1.00 97.06 93 ASP A C 1
ATOM 729 O O . ASP A 1 93 ? -26.454 -11.651 12.925 1.00 97.06 93 ASP A O 1
ATOM 733 N N . PHE A 1 94 ? -25.268 -13.509 13.357 1.00 96.88 94 PHE A N 1
ATOM 734 C CA . PHE A 1 94 ? -24.356 -12.854 14.288 1.00 96.88 94 PHE A CA 1
ATOM 735 C C . PHE A 1 94 ? -23.510 -11.758 13.621 1.00 96.88 94 PHE A C 1
ATOM 737 O O . PHE A 1 94 ? -23.143 -10.779 14.276 1.00 96.88 94 PHE A O 1
ATOM 744 N N . TYR A 1 95 ? -23.195 -11.892 12.327 1.00 95.06 95 TYR A N 1
ATOM 745 C CA . TYR A 1 95 ? -22.402 -10.892 11.616 1.00 95.06 95 TYR A CA 1
ATOM 746 C C . TYR A 1 95 ? -23.214 -9.616 11.400 1.00 95.06 95 TYR A C 1
ATOM 748 O O . TYR A 1 95 ? -22.741 -8.530 11.744 1.00 95.06 95 TYR A O 1
ATOM 756 N N . GLU A 1 96 ? -24.440 -9.735 10.892 1.00 96.06 96 GLU A N 1
ATOM 757 C CA . GLU A 1 96 ? -25.324 -8.585 10.700 1.00 96.06 96 GLU A CA 1
ATOM 758 C C . GLU A 1 96 ? -25.691 -7.940 12.045 1.00 96.06 96 GLU A C 1
ATOM 760 O O . GLU A 1 96 ? -25.651 -6.714 12.169 1.00 96.06 96 GLU A O 1
ATOM 765 N N . PHE A 1 97 ? -25.936 -8.731 13.094 1.00 96.25 97 PHE A N 1
ATOM 766 C CA . PHE A 1 97 ? -26.137 -8.193 14.440 1.00 96.25 97 PHE A CA 1
ATOM 767 C C . PHE A 1 97 ? -24.928 -7.378 14.924 1.00 96.25 97 PHE A C 1
ATOM 769 O O . PHE A 1 97 ? -25.089 -6.245 15.377 1.00 96.25 97 PHE A O 1
ATOM 776 N N . CYS A 1 98 ? -23.705 -7.906 14.832 1.00 94.69 98 CYS A N 1
ATOM 777 C CA . CYS A 1 98 ? -22.523 -7.224 15.365 1.00 94.69 98 CYS A CA 1
ATOM 778 C C . CYS A 1 98 ? -22.009 -6.069 14.491 1.00 94.69 98 CYS A C 1
ATOM 780 O O . CYS A 1 98 ? -21.478 -5.094 15.028 1.00 94.69 98 CYS A O 1
ATOM 782 N N . CYS A 1 99 ? -22.118 -6.181 13.166 1.00 93.69 99 CYS A N 1
ATOM 783 C CA . CYS A 1 99 ? -21.441 -5.305 12.206 1.00 93.69 99 CYS A CA 1
ATOM 784 C C . CYS A 1 99 ? -22.371 -4.642 11.183 1.00 93.69 99 CYS A C 1
ATOM 786 O O . CYS A 1 99 ? -21.901 -3.789 10.428 1.00 93.69 99 CYS A O 1
ATOM 788 N N . GLY A 1 100 ? -23.662 -4.976 11.149 1.00 92.62 100 GLY A N 1
ATOM 789 C CA . GLY A 1 100 ? -24.597 -4.558 10.095 1.00 92.62 100 GLY A CA 1
ATOM 790 C C . GLY A 1 100 ? -24.785 -3.047 9.933 1.00 92.62 100 GLY A C 1
ATOM 791 O O . GLY A 1 100 ? -25.195 -2.564 8.875 1.00 92.62 100 GLY A O 1
ATOM 792 N N . LYS A 1 101 ? -24.439 -2.251 10.955 1.00 94.06 101 LYS A N 1
ATOM 793 C CA . LYS A 1 101 ? -24.420 -0.780 10.855 1.00 94.06 101 LYS A CA 1
ATOM 794 C C . LYS A 1 101 ? -23.034 -0.193 10.619 1.00 94.06 101 LYS A C 1
ATOM 796 O O . LYS A 1 101 ? -22.940 0.947 10.167 1.00 94.06 101 LYS A O 1
ATOM 801 N N . TRP A 1 102 ? -21.967 -0.960 10.847 1.00 92.25 102 TRP A N 1
ATOM 802 C CA . TRP A 1 102 ? -20.596 -0.453 10.815 1.00 92.25 102 TRP A CA 1
ATOM 803 C C . TRP A 1 102 ? -20.259 0.233 9.489 1.00 92.25 102 TRP A C 1
ATOM 805 O O . TRP A 1 102 ? -19.741 1.345 9.504 1.00 92.25 102 TRP A O 1
ATOM 815 N N . SER A 1 103 ? -20.613 -0.370 8.349 1.00 86.56 103 SER A N 1
ATOM 816 C CA . SER A 1 103 ? -20.305 0.186 7.023 1.00 86.56 103 SER A CA 1
ATOM 817 C C . SER A 1 103 ? -21.087 1.454 6.675 1.00 86.56 103 SER A C 1
ATOM 819 O O . SER A 1 103 ? -20.654 2.205 5.807 1.00 86.56 103 SER A O 1
ATOM 821 N N . LYS A 1 104 ? -22.247 1.684 7.307 1.00 87.94 104 LYS A N 1
ATOM 822 C CA . LYS A 1 104 ? -23.043 2.908 7.119 1.00 87.94 104 LYS A CA 1
ATOM 823 C C . LYS A 1 104 ? -22.439 4.072 7.901 1.00 87.94 104 LYS A C 1
ATOM 825 O O . LYS A 1 104 ? -22.381 5.182 7.390 1.00 87.94 104 LYS A O 1
ATOM 830 N N . GLU A 1 105 ? -21.959 3.791 9.109 1.00 88.38 105 GLU A N 1
ATOM 831 C CA . GLU A 1 105 ? -21.303 4.770 9.986 1.00 88.38 105 GLU A CA 1
ATOM 832 C C . GLU A 1 105 ? -19.836 5.028 9.590 1.00 88.38 105 GLU A C 1
ATOM 834 O O . GLU A 1 105 ? -19.283 6.081 9.895 1.00 88.38 105 GLU A O 1
ATOM 839 N N . HIS A 1 106 ? -19.208 4.088 8.877 1.00 86.25 106 HIS A N 1
ATOM 840 C CA . HIS A 1 106 ? -17.830 4.174 8.382 1.00 86.25 106 HIS A CA 1
ATOM 841 C C . HIS A 1 106 ? -17.803 3.964 6.858 1.00 86.25 106 HIS A C 1
ATOM 843 O O . HIS A 1 106 ? -17.368 2.908 6.381 1.00 86.25 106 HIS A O 1
ATOM 849 N N . PRO A 1 107 ? -18.310 4.931 6.072 1.00 84.31 107 PRO A N 1
ATOM 850 C CA . PRO A 1 107 ? -18.365 4.802 4.626 1.00 84.31 107 PRO A CA 1
ATOM 851 C C . PRO A 1 107 ? -16.957 4.793 4.026 1.00 84.31 107 PRO A C 1
ATOM 853 O O . PRO A 1 107 ? -16.089 5.581 4.393 1.00 84.31 107 PRO A O 1
ATOM 856 N N . ASN A 1 108 ? -16.744 3.918 3.049 1.00 83.19 108 ASN A N 1
ATOM 857 C CA . ASN A 1 108 ? -15.530 3.937 2.249 1.00 83.19 108 ASN A CA 1
ATOM 858 C C . ASN A 1 108 ? -15.570 5.134 1.287 1.00 83.19 108 ASN A C 1
ATOM 860 O O . ASN A 1 108 ? -16.456 5.212 0.439 1.00 83.19 108 ASN A O 1
ATOM 864 N N . HIS A 1 109 ? -14.591 6.031 1.380 1.00 80.88 109 HIS A N 1
ATOM 865 C CA . HIS A 1 109 ? -14.499 7.232 0.542 1.00 80.88 109 HIS A CA 1
ATOM 866 C C . HIS A 1 109 ? -14.008 6.971 -0.899 1.00 80.88 109 HIS A C 1
ATOM 868 O O . HIS A 1 109 ? -13.734 7.918 -1.627 1.00 80.88 109 HIS A O 1
ATOM 874 N N . GLY A 1 110 ? -13.888 5.705 -1.314 1.00 75.62 110 GLY A N 1
ATOM 875 C CA . GLY A 1 110 ? -13.501 5.301 -2.674 1.00 75.62 110 GLY A CA 1
ATOM 876 C C . GLY A 1 110 ? -12.010 5.001 -2.853 1.00 75.62 110 GLY A C 1
ATOM 877 O O . GLY A 1 110 ? -11.608 4.518 -3.906 1.00 75.62 110 GLY A O 1
ATOM 878 N N . TRP A 1 111 ? -11.192 5.228 -1.824 1.00 75.62 111 TRP A N 1
ATOM 879 C CA . TRP A 1 111 ? -9.739 5.009 -1.870 1.00 75.62 111 TRP A CA 1
ATOM 880 C C . TRP A 1 111 ? -9.329 3.550 -1.646 1.00 75.62 111 TRP A C 1
ATOM 882 O O . TRP A 1 111 ? -8.260 3.129 -2.083 1.00 75.62 111 TRP A O 1
ATOM 892 N N . TYR A 1 112 ? -10.168 2.774 -0.956 1.00 77.88 112 TYR A N 1
ATOM 893 C CA . TYR A 1 112 ? -9.874 1.390 -0.592 1.00 77.88 112 TYR A CA 1
ATOM 894 C C . TYR A 1 112 ? -10.750 0.421 -1.382 1.00 77.88 112 TYR A C 1
ATOM 896 O O . TYR A 1 112 ? -11.944 0.653 -1.536 1.00 77.88 112 TYR A O 1
ATOM 904 N N . SER A 1 113 ? -10.199 -0.712 -1.824 1.00 78.50 113 SER A N 1
ATOM 905 C CA . SER A 1 113 ? -11.014 -1.797 -2.400 1.00 78.50 113 SER A CA 1
ATOM 906 C C . SER A 1 113 ? -11.885 -2.475 -1.333 1.00 78.50 113 SER A C 1
ATOM 908 O O . SER A 1 113 ? -13.047 -2.802 -1.561 1.00 78.50 113 SER A O 1
ATOM 910 N N . SER A 1 114 ? -11.344 -2.600 -0.119 1.00 80.12 114 SER A N 1
ATOM 911 C CA . SER A 1 114 ? -12.021 -3.151 1.050 1.00 80.12 114 SER A CA 1
ATOM 912 C C . SER A 1 114 ? -11.813 -2.251 2.264 1.00 80.12 114 SER A C 1
ATOM 914 O O . SER A 1 114 ? -10.678 -1.875 2.568 1.00 80.12 114 SER A O 1
ATOM 916 N N . PHE A 1 115 ? -12.888 -1.964 2.996 1.00 84.88 115 PHE A N 1
ATOM 917 C CA . PHE A 1 115 ? -12.846 -1.112 4.181 1.00 84.88 115 PHE A CA 1
ATOM 918 C C . PHE A 1 115 ? -13.307 -1.879 5.419 1.00 84.88 115 PHE A C 1
ATOM 920 O O . PHE A 1 115 ? -14.332 -2.561 5.394 1.00 84.88 115 PHE A O 1
ATOM 927 N N . SER A 1 116 ? -12.508 -1.808 6.480 1.00 88.88 116 SER A N 1
ATOM 928 C CA . SER A 1 116 ? -12.716 -2.540 7.729 1.00 88.88 116 SER A CA 1
ATOM 929 C C . SER A 1 116 ? -12.121 -1.768 8.905 1.00 88.88 116 SER A C 1
ATOM 931 O O . SER A 1 116 ? -11.350 -0.827 8.711 1.00 88.88 116 SER A O 1
ATOM 933 N N . THR A 1 117 ? -12.388 -2.219 10.130 1.00 88.62 117 THR A N 1
ATOM 934 C CA . THR A 1 117 ? -11.744 -1.684 11.339 1.00 88.62 117 THR A CA 1
ATOM 935 C C . THR A 1 117 ? -10.217 -1.792 11.294 1.00 88.62 117 THR A C 1
ATOM 937 O O . THR A 1 117 ? -9.519 -0.950 11.848 1.00 88.62 117 THR A O 1
ATOM 940 N N . PHE A 1 118 ? -9.659 -2.801 10.618 1.00 90.75 118 PHE A N 1
ATOM 941 C CA . PHE A 1 118 ? -8.208 -2.869 10.431 1.00 90.75 118 PHE A CA 1
ATOM 942 C C . PHE A 1 118 ? -7.711 -1.745 9.526 1.00 90.75 118 PHE A C 1
ATOM 944 O O . PHE A 1 118 ? -6.678 -1.154 9.819 1.00 90.75 118 PHE A O 1
ATOM 951 N N . THR A 1 119 ? -8.470 -1.407 8.481 1.00 90.19 119 THR A N 1
ATOM 952 C CA . THR A 1 119 ? -8.142 -0.300 7.577 1.00 90.19 119 THR A CA 1
ATOM 953 C C . THR A 1 119 ? -8.100 1.024 8.332 1.00 90.19 119 THR A C 1
ATOM 955 O O . THR A 1 119 ? -7.116 1.744 8.209 1.00 90.19 119 THR A O 1
ATOM 958 N N . THR A 1 120 ? -9.091 1.302 9.188 1.00 89.31 120 THR A N 1
ATOM 959 C CA . THR A 1 120 ? -9.128 2.551 9.972 1.00 89.31 120 THR A CA 1
ATOM 960 C C . THR A 1 120 ? -7.969 2.650 10.967 1.00 89.31 120 THR A C 1
ATOM 962 O O . THR A 1 120 ? -7.387 3.718 11.158 1.00 89.31 120 THR A O 1
ATOM 965 N N . ILE A 1 121 ? -7.578 1.532 11.587 1.00 91.44 121 ILE A N 1
ATOM 966 C CA . ILE A 1 121 ? -6.399 1.484 12.463 1.00 91.44 121 ILE A CA 1
ATOM 967 C C . ILE A 1 121 ? -5.119 1.716 11.652 1.00 91.44 121 ILE A C 1
ATOM 969 O O . ILE A 1 121 ? -4.266 2.497 12.071 1.00 91.44 121 ILE A O 1
ATOM 973 N N . SER A 1 122 ? -4.978 1.063 10.496 1.00 92.38 122 SER A N 1
ATOM 974 C CA . SER A 1 122 ? -3.824 1.245 9.613 1.00 92.38 122 SER A CA 1
ATOM 975 C C . SER A 1 122 ? -3.709 2.679 9.100 1.00 92.38 122 SER A C 1
ATOM 977 O O . SER A 1 122 ? -2.606 3.216 9.105 1.00 92.38 122 SER A O 1
ATOM 979 N N . GLU A 1 123 ? -4.818 3.322 8.728 1.00 90.94 123 GLU A N 1
ATOM 980 C CA . GLU A 1 123 ? -4.854 4.745 8.370 1.00 90.94 123 GLU A CA 1
ATOM 981 C C . GLU A 1 123 ? -4.365 5.622 9.513 1.00 90.94 123 GLU A C 1
ATOM 983 O O . GLU A 1 123 ? -3.509 6.480 9.313 1.00 90.94 123 GLU A O 1
ATOM 988 N N . LYS A 1 124 ? -4.856 5.384 10.732 1.00 93.00 124 LYS A N 1
ATOM 989 C CA . LYS A 1 124 ? -4.422 6.152 11.896 1.00 93.00 124 LYS A CA 1
ATOM 990 C C . LYS A 1 124 ? -2.913 6.028 12.124 1.00 93.00 124 LYS A C 1
ATOM 992 O O . LYS A 1 124 ? -2.238 7.039 12.291 1.00 93.00 124 LYS A O 1
ATOM 997 N N . VAL A 1 125 ? -2.379 4.805 12.100 1.00 96.44 125 VAL A N 1
ATOM 998 C CA . VAL A 1 125 ? -0.935 4.562 12.260 1.00 96.44 125 VAL A CA 1
ATOM 999 C C . VAL A 1 125 ? -0.141 5.215 11.130 1.00 96.44 125 VAL A C 1
ATOM 1001 O O . VAL A 1 125 ? 0.924 5.781 11.378 1.00 96.44 125 VAL A O 1
ATOM 1004 N N . LEU A 1 126 ? -0.651 5.164 9.897 1.00 94.12 126 LEU A N 1
ATOM 1005 C CA . LEU A 1 126 ? -0.035 5.811 8.743 1.00 94.12 126 LEU A CA 1
ATOM 1006 C C . LEU A 1 126 ? 0.034 7.331 8.929 1.00 94.12 126 LEU A C 1
ATOM 1008 O O . LEU A 1 126 ? 1.092 7.910 8.703 1.00 94.12 126 LEU A O 1
ATOM 1012 N N . LEU A 1 127 ? -1.055 7.966 9.369 1.00 94.50 127 LEU A N 1
ATOM 1013 C CA . LEU A 1 127 ? -1.114 9.411 9.604 1.00 94.50 127 LEU A CA 1
ATOM 1014 C C . LEU A 1 127 ? -0.178 9.846 10.739 1.00 94.50 127 LEU A C 1
ATOM 1016 O O . LEU A 1 127 ? 0.585 10.791 10.562 1.00 94.50 127 LEU A O 1
ATOM 1020 N N . GLU A 1 128 ? -0.161 9.124 11.860 1.00 96.00 128 GLU A N 1
ATOM 1021 C CA . GLU A 1 128 ? 0.774 9.398 12.964 1.00 96.00 128 GLU A CA 1
ATOM 1022 C C . GLU A 1 128 ? 2.238 9.209 12.520 1.00 96.00 128 GLU A C 1
ATOM 1024 O O . GLU A 1 128 ? 3.112 10.010 12.848 1.00 96.00 128 GLU A O 1
ATOM 1029 N N . SER A 1 129 ? 2.518 8.184 11.709 1.00 95.75 129 SER A N 1
ATOM 1030 C CA . SER A 1 129 ? 3.856 7.973 11.137 1.00 95.75 129 SER A CA 1
ATOM 1031 C C . SER A 1 129 ? 4.238 9.096 10.171 1.00 95.75 129 SER A C 1
ATOM 1033 O O . SER A 1 129 ? 5.381 9.551 10.165 1.00 95.75 129 SER A O 1
ATOM 1035 N N . LEU A 1 130 ? 3.284 9.575 9.371 1.00 95.88 130 LEU A N 1
ATOM 1036 C CA . LEU A 1 130 ? 3.476 10.665 8.420 1.00 95.88 130 LEU A CA 1
ATOM 1037 C C . LEU A 1 130 ? 3.851 11.975 9.122 1.00 95.88 130 LEU A C 1
ATOM 1039 O O . LEU A 1 130 ? 4.708 12.703 8.624 1.00 95.88 130 LEU A O 1
ATOM 1043 N N . GLU A 1 131 ? 3.246 12.271 10.275 1.00 95.69 131 GLU A N 1
ATOM 1044 C CA . GLU A 1 131 ? 3.609 13.440 11.085 1.00 95.69 131 GLU A CA 1
ATOM 1045 C C . GLU A 1 131 ? 5.088 13.413 11.480 1.00 95.69 131 GLU A C 1
ATOM 1047 O O . GLU A 1 131 ? 5.769 14.431 11.373 1.00 95.69 131 GLU A O 1
ATOM 1052 N N . ILE A 1 132 ? 5.610 12.242 11.853 1.00 94.31 132 ILE A N 1
ATOM 1053 C CA . ILE A 1 132 ? 7.025 12.058 12.196 1.00 94.31 132 ILE A CA 1
ATOM 1054 C C . ILE A 1 132 ? 7.909 12.200 10.951 1.00 94.31 132 ILE A C 1
ATOM 1056 O O . ILE A 1 132 ? 8.938 12.873 11.001 1.00 94.31 132 ILE A O 1
ATOM 1060 N N . LEU A 1 133 ? 7.517 11.591 9.828 1.00 96.38 133 LEU A N 1
ATOM 1061 C CA . LEU A 1 133 ? 8.301 11.602 8.586 1.00 96.38 133 LEU A CA 1
ATOM 1062 C C . LEU A 1 133 ? 8.418 12.997 7.951 1.00 96.38 133 LEU A C 1
ATOM 1064 O O . LEU A 1 133 ? 9.406 13.275 7.275 1.00 96.38 133 LEU A O 1
ATOM 1068 N N . LYS A 1 134 ? 7.440 13.880 8.188 1.00 95.50 134 LYS A N 1
ATOM 1069 C CA . LYS A 1 134 ? 7.451 15.277 7.722 1.00 95.50 134 LYS A CA 1
ATOM 1070 C C . LYS A 1 134 ? 8.401 16.182 8.509 1.00 95.50 134 LYS A C 1
ATOM 1072 O O . LYS A 1 134 ? 8.753 17.255 8.022 1.00 95.50 134 LYS A O 1
ATOM 1077 N N . MET A 1 135 ? 8.800 15.793 9.719 1.00 94.19 135 MET A N 1
ATOM 1078 C CA . MET A 1 135 ? 9.731 16.584 10.524 1.00 94.19 135 MET A CA 1
ATOM 1079 C C . MET A 1 135 ? 11.139 16.563 9.910 1.00 94.19 135 MET A C 1
ATOM 1081 O O . MET A 1 135 ? 11.529 15.555 9.316 1.00 94.19 135 MET A O 1
ATOM 1085 N N . PRO A 1 136 ? 11.943 17.627 10.088 1.00 93.94 136 PRO A N 1
ATOM 1086 C CA . PRO A 1 136 ? 13.332 17.620 9.643 1.00 93.94 136 PRO A CA 1
ATOM 1087 C C . PRO A 1 136 ? 14.147 16.523 10.345 1.00 93.94 136 PRO A C 1
ATOM 1089 O O . PRO A 1 136 ? 13.787 16.029 11.424 1.00 93.94 136 PRO A O 1
ATOM 1092 N N . GLU A 1 137 ? 15.263 16.142 9.722 1.00 94.94 137 GLU A N 1
ATOM 1093 C CA . GLU A 1 137 ? 16.242 15.248 10.340 1.00 94.94 137 GLU A CA 1
ATOM 1094 C C . GLU A 1 137 ? 16.777 15.845 11.646 1.00 94.94 137 GLU A C 1
ATOM 1096 O O . GLU A 1 137 ? 16.961 17.057 11.785 1.00 94.94 137 GLU A O 1
ATOM 1101 N N . ASN A 1 138 ? 17.044 14.974 12.615 1.00 94.06 138 ASN A N 1
ATOM 1102 C CA . ASN A 1 138 ? 17.547 15.363 13.923 1.00 94.06 138 ASN A CA 1
ATOM 1103 C C . ASN A 1 138 ? 18.745 14.491 14.294 1.00 94.06 138 ASN A C 1
ATOM 1105 O O . ASN A 1 138 ? 18.645 13.269 14.368 1.00 94.06 138 ASN A O 1
ATOM 1109 N N . ASN A 1 139 ? 19.878 15.119 14.607 1.00 93.44 139 ASN A N 1
ATOM 1110 C CA . ASN A 1 139 ? 21.113 14.415 14.968 1.00 93.44 139 ASN A CA 1
ATOM 1111 C C . ASN A 1 139 ? 21.003 13.595 16.268 1.00 93.44 139 ASN A C 1
ATOM 1113 O O . ASN A 1 139 ? 21.869 12.770 16.544 1.00 93.44 139 ASN A O 1
ATOM 1117 N N . LYS A 1 140 ? 19.961 13.824 17.078 1.00 95.94 140 LYS A N 1
ATOM 1118 C CA . LYS A 1 140 ? 19.662 13.027 18.278 1.00 95.94 140 LYS A CA 1
ATOM 1119 C C . LYS A 1 140 ? 18.856 11.760 17.975 1.00 95.94 140 LYS A C 1
ATOM 1121 O O . LYS A 1 140 ? 18.718 10.916 18.856 1.00 95.94 140 LYS A O 1
ATOM 1126 N N . GLU A 1 141 ? 18.296 11.637 16.774 1.00 95.75 141 GLU A N 1
ATOM 1127 C CA . GLU A 1 141 ? 17.524 10.467 16.362 1.00 95.75 141 GLU A CA 1
ATOM 1128 C C . GLU A 1 141 ? 18.425 9.375 15.765 1.00 95.75 141 GLU A C 1
ATOM 1130 O O . GLU A 1 141 ? 19.484 9.672 15.201 1.00 95.75 141 GLU A O 1
ATOM 1135 N N . PRO A 1 142 ? 18.016 8.096 15.849 1.00 96.94 142 PRO A N 1
ATOM 1136 C CA . PRO A 1 142 ? 18.728 7.007 15.194 1.00 96.94 142 PRO A CA 1
ATOM 1137 C C . PRO A 1 142 ? 18.858 7.222 13.682 1.00 96.94 142 PRO A C 1
ATOM 1139 O O . PRO A 1 142 ? 17.945 7.729 13.028 1.00 96.94 142 PRO A O 1
ATOM 1142 N N . LEU A 1 143 ? 19.960 6.734 13.105 1.00 96.56 143 LEU A N 1
ATOM 1143 C CA . LEU A 1 143 ? 20.219 6.819 11.663 1.00 96.56 143 LEU A CA 1
ATOM 1144 C C . LEU A 1 143 ? 19.054 6.279 10.819 1.00 96.56 143 LEU A C 1
ATOM 1146 O O . LEU A 1 143 ? 18.714 6.879 9.806 1.00 96.56 143 LEU A O 1
ATOM 1150 N N . SER A 1 144 ? 18.423 5.182 11.245 1.00 96.69 144 SER A N 1
ATOM 1151 C CA . SER A 1 144 ? 17.289 4.572 10.540 1.00 96.69 144 SER A CA 1
ATOM 1152 C C . SER A 1 144 ? 16.071 5.496 10.442 1.00 96.69 144 SER A C 1
ATOM 1154 O O . SER A 1 144 ? 15.391 5.500 9.420 1.00 96.69 144 SER A O 1
ATOM 1156 N N . VAL A 1 145 ? 15.812 6.309 11.471 1.00 95.88 145 VAL A N 1
ATOM 1157 C CA . VAL A 1 145 ? 14.702 7.276 11.483 1.00 95.88 145 VAL A CA 1
ATOM 1158 C C . VAL A 1 145 ? 14.992 8.411 10.507 1.00 95.88 145 VAL A C 1
ATOM 1160 O O . VAL A 1 145 ? 14.161 8.734 9.661 1.00 95.88 145 VAL A O 1
ATOM 1163 N N . ASN A 1 146 ? 16.208 8.953 10.557 1.00 97.00 146 ASN A N 1
ATOM 1164 C CA . ASN A 1 146 ? 16.659 9.993 9.634 1.00 97.00 146 ASN A CA 1
ATOM 1165 C C . ASN A 1 146 ? 16.682 9.511 8.170 1.00 97.00 146 ASN A C 1
ATOM 1167 O O . ASN A 1 146 ? 16.313 10.255 7.264 1.00 97.00 146 ASN A O 1
ATOM 1171 N N . GLN A 1 147 ? 17.048 8.250 7.922 1.00 96.81 147 GLN A N 1
ATOM 1172 C CA . GLN A 1 147 ? 16.962 7.643 6.589 1.00 96.81 147 GLN A CA 1
ATOM 1173 C C . GLN A 1 147 ? 15.517 7.534 6.095 1.00 96.81 147 GLN A C 1
ATOM 1175 O O . GLN A 1 147 ? 15.254 7.846 4.937 1.00 96.81 147 GLN A O 1
ATOM 1180 N N . ALA A 1 148 ? 14.577 7.136 6.958 1.00 96.69 148 ALA A N 1
ATOM 1181 C CA . ALA A 1 148 ? 13.162 7.079 6.598 1.00 96.69 148 ALA A CA 1
ATOM 1182 C C . ALA A 1 148 ? 12.598 8.473 6.269 1.00 96.69 148 ALA A C 1
ATOM 1184 O O . ALA A 1 148 ? 11.893 8.624 5.272 1.00 96.69 148 ALA A O 1
ATOM 1185 N N . LYS A 1 149 ? 12.967 9.501 7.049 1.00 96.88 149 LYS A N 1
ATOM 1186 C CA . LYS A 1 149 ? 12.621 10.907 6.776 1.00 96.88 149 LYS A CA 1
ATOM 1187 C C . LYS A 1 149 ? 13.160 11.380 5.424 1.00 96.88 149 LYS A C 1
ATOM 1189 O O . LYS A 1 149 ? 12.393 11.897 4.617 1.00 96.88 149 LYS A O 1
ATOM 1194 N N . ARG A 1 150 ? 14.446 11.138 5.131 1.00 96.50 150 ARG A N 1
ATOM 1195 C CA . ARG A 1 150 ? 15.040 11.460 3.818 1.00 96.50 150 ARG A CA 1
ATOM 1196 C C . ARG A 1 150 ? 14.346 10.758 2.670 1.00 96.50 150 ARG A C 1
ATOM 1198 O O . ARG A 1 150 ? 14.072 11.379 1.652 1.00 96.50 150 ARG A O 1
ATOM 1205 N N . PHE A 1 151 ? 14.054 9.473 2.839 1.00 96.06 151 PHE A N 1
ATOM 1206 C CA . PHE A 1 151 ? 13.354 8.702 1.823 1.00 96.06 151 PHE A CA 1
ATOM 1207 C C . PHE A 1 151 ? 11.960 9.281 1.543 1.00 96.06 151 PHE A C 1
ATOM 1209 O O . PHE A 1 151 ? 11.599 9.475 0.383 1.00 96.06 151 PHE A O 1
ATOM 1216 N N . TYR A 1 152 ? 11.213 9.642 2.592 1.00 96.56 152 TYR A N 1
ATOM 1217 C CA . TYR A 1 152 ? 9.929 10.324 2.446 1.00 96.56 152 TYR A CA 1
ATOM 1218 C C . TYR A 1 152 ? 10.071 11.661 1.703 1.00 96.56 152 TYR A C 1
ATOM 1220 O O . TYR A 1 152 ? 9.345 11.899 0.744 1.00 96.56 152 TYR A O 1
ATOM 1228 N N . GLN A 1 153 ? 11.038 12.503 2.079 1.00 95.75 153 GLN A N 1
ATOM 1229 C CA . GLN A 1 153 ? 11.280 13.785 1.410 1.00 95.75 153 GLN A CA 1
ATOM 1230 C C . GLN A 1 153 ? 11.625 13.606 -0.074 1.00 95.75 153 GLN A C 1
ATOM 1232 O O . GLN A 1 153 ? 11.028 14.280 -0.904 1.00 95.75 153 GLN A O 1
ATOM 1237 N N . SER A 1 154 ? 12.482 12.639 -0.425 1.00 95.38 154 SER A N 1
ATOM 1238 C CA . SER A 1 154 ? 12.793 12.342 -1.833 1.00 95.38 154 SER A CA 1
ATOM 1239 C C . SER A 1 154 ? 11.591 11.847 -2.638 1.00 95.38 154 SER A C 1
ATOM 1241 O O . SER A 1 154 ? 11.547 12.037 -3.844 1.00 95.38 154 SER A O 1
ATOM 1243 N N . CYS A 1 155 ? 10.612 11.212 -1.987 1.00 95.56 155 CYS A N 1
ATOM 1244 C CA . CYS A 1 155 ? 9.383 10.771 -2.644 1.00 95.56 155 CYS A CA 1
ATOM 1245 C C . CYS A 1 155 ? 8.409 11.934 -2.891 1.00 95.56 155 CYS A C 1
ATOM 1247 O O . CYS A 1 155 ? 7.594 11.858 -3.805 1.00 95.56 155 CYS A O 1
ATOM 1249 N N . MET A 1 156 ? 8.458 12.976 -2.056 1.00 96.25 156 MET A N 1
ATOM 1250 C CA . MET A 1 156 ? 7.569 14.138 -2.146 1.00 96.25 156 MET A CA 1
ATOM 1251 C C . MET A 1 156 ? 8.135 15.269 -3.012 1.00 96.25 156 MET A C 1
ATOM 1253 O O . MET A 1 156 ? 7.393 16.186 -3.353 1.00 96.25 156 MET A O 1
ATOM 1257 N N . ASP A 1 157 ? 9.425 15.224 -3.341 1.00 96.75 157 ASP A N 1
ATOM 1258 C CA . ASP A 1 157 ? 10.111 16.204 -4.184 1.00 96.75 157 ASP A CA 1
ATOM 1259 C C . ASP A 1 157 ? 9.804 15.963 -5.671 1.00 96.75 157 ASP A C 1
ATOM 1261 O O . ASP A 1 157 ? 10.595 15.387 -6.419 1.00 96.75 157 ASP A O 1
ATOM 1265 N N . THR A 1 158 ? 8.597 16.359 -6.083 1.00 96.94 158 THR A N 1
ATOM 1266 C CA . THR A 1 158 ? 8.122 16.176 -7.461 1.00 96.94 158 THR A CA 1
ATOM 1267 C C . THR A 1 158 ? 8.903 17.012 -8.468 1.00 96.94 158 THR A C 1
ATOM 1269 O O . THR A 1 158 ? 9.040 16.584 -9.602 1.00 96.94 158 THR A O 1
ATOM 1272 N N . GLU A 1 159 ? 9.449 18.161 -8.059 1.00 97.44 159 GLU A N 1
ATOM 1273 C CA . GLU A 1 159 ? 10.262 19.025 -8.923 1.00 97.44 159 GLU A CA 1
ATOM 1274 C C . GLU A 1 159 ? 11.530 18.291 -9.367 1.00 97.44 159 GLU A C 1
ATOM 1276 O O . GLU A 1 159 ? 11.740 18.104 -10.562 1.00 97.44 159 GLU A O 1
ATOM 1281 N N . THR A 1 160 ? 12.302 17.746 -8.420 1.00 96.31 160 THR A N 1
ATOM 1282 C CA . THR A 1 160 ? 13.484 16.938 -8.756 1.00 96.31 160 THR A CA 1
ATOM 1283 C C . THR A 1 160 ? 13.111 15.679 -9.554 1.00 96.31 160 THR A C 1
ATOM 1285 O O . THR A 1 160 ? 13.865 15.256 -10.432 1.00 96.31 160 THR A O 1
ATOM 1288 N N . ILE A 1 161 ? 11.963 15.049 -9.267 1.00 95.75 161 ILE A N 1
ATOM 1289 C CA . ILE A 1 161 ? 11.488 13.880 -10.031 1.00 95.75 161 ILE A CA 1
ATOM 1290 C C . ILE A 1 161 ? 11.221 14.259 -11.495 1.00 95.75 161 ILE A C 1
ATOM 1292 O O . ILE A 1 161 ? 11.668 13.540 -12.391 1.00 95.75 161 ILE A O 1
ATOM 1296 N N . ASP A 1 162 ? 10.535 15.376 -11.731 1.00 94.88 162 ASP A N 1
ATOM 1297 C CA . ASP A 1 162 ? 10.198 15.860 -13.070 1.00 94.88 162 ASP A CA 1
ATOM 1298 C C . ASP A 1 162 ? 11.452 16.328 -13.829 1.00 94.88 162 ASP A C 1
ATOM 1300 O O . ASP A 1 162 ? 11.597 16.026 -15.014 1.00 94.88 162 ASP A O 1
ATOM 1304 N N . GLU A 1 163 ? 12.399 16.985 -13.149 1.00 96.19 163 GLU A N 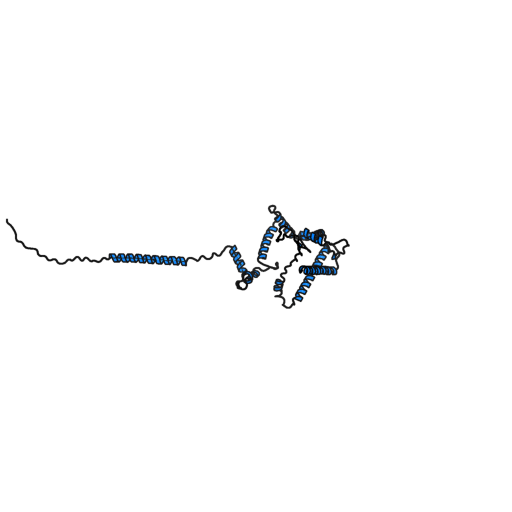1
ATOM 1305 C CA . GLU A 1 163 ? 13.688 17.397 -13.723 1.00 96.19 163 GLU A CA 1
ATOM 1306 C C . GLU A 1 163 ? 14.549 16.209 -14.177 1.00 96.19 163 GLU A C 1
ATOM 1308 O O . GLU A 1 163 ? 15.183 16.265 -15.231 1.00 96.19 163 GLU A O 1
ATOM 1313 N N . LEU A 1 164 ? 14.587 15.127 -13.390 1.00 95.06 164 LEU A N 1
ATOM 1314 C CA . LEU A 1 164 ? 15.368 13.926 -13.713 1.00 95.06 164 LEU A CA 1
ATOM 1315 C C . LEU A 1 164 ? 14.744 13.086 -14.837 1.00 95.06 164 LEU A C 1
ATOM 1317 O O . LEU A 1 164 ? 15.450 12.298 -15.478 1.00 95.06 164 LEU A O 1
ATOM 1321 N N . GLY A 1 165 ? 13.431 13.202 -15.051 1.00 92.94 165 GLY A N 1
ATOM 1322 C CA . GLY A 1 165 ? 12.699 12.468 -16.079 1.00 92.94 165 GLY A CA 1
ATOM 1323 C C . GLY A 1 165 ? 12.984 10.959 -16.063 1.00 92.94 165 GLY A C 1
ATOM 1324 O O . GLY A 1 165 ? 12.912 10.286 -15.030 1.00 92.94 165 GLY A O 1
ATOM 1325 N N . LEU A 1 166 ? 13.326 10.399 -17.228 1.00 93.44 166 LEU A N 1
ATOM 1326 C CA . LEU A 1 166 ? 13.588 8.963 -17.399 1.00 93.44 166 LEU A CA 1
ATOM 1327 C C . LEU A 1 166 ? 15.046 8.547 -17.145 1.00 93.44 166 LEU A C 1
ATOM 1329 O O . LEU A 1 166 ? 15.353 7.348 -17.154 1.00 93.44 166 LEU A O 1
ATOM 1333 N N . GLU A 1 167 ? 15.950 9.487 -16.860 1.00 93.69 167 GLU A N 1
ATOM 1334 C CA . GLU A 1 167 ? 17.376 9.193 -16.679 1.00 93.69 167 GLU A CA 1
ATOM 1335 C C . GLU A 1 167 ? 17.639 8.133 -15.583 1.00 93.69 167 GLU A C 1
ATOM 1337 O O . GLU A 1 167 ? 18.392 7.174 -15.833 1.00 93.69 167 GLU A O 1
ATOM 1342 N N . PRO A 1 168 ? 16.998 8.195 -14.391 1.00 93.44 168 PRO A N 1
ATOM 1343 C CA . PRO A 1 168 ? 17.181 7.173 -13.365 1.00 93.44 168 PRO A CA 1
ATOM 1344 C C . PRO A 1 168 ? 16.757 5.780 -13.843 1.00 93.44 168 PRO A C 1
ATOM 1346 O O . PRO A 1 168 ? 17.428 4.795 -13.519 1.00 93.44 168 PRO A O 1
ATOM 1349 N N . MET A 1 169 ? 15.686 5.688 -14.640 1.00 91.44 169 MET A N 1
ATOM 1350 C CA . MET A 1 169 ? 15.208 4.428 -15.212 1.00 91.44 169 MET A CA 1
ATOM 1351 C C . MET A 1 169 ? 16.235 3.855 -16.193 1.00 91.44 169 MET A C 1
ATOM 1353 O O . MET A 1 169 ? 16.614 2.688 -16.066 1.00 91.44 169 MET A O 1
ATOM 1357 N N . TYR A 1 170 ? 16.765 4.661 -17.115 1.00 93.12 170 TYR A N 1
ATOM 1358 C CA . TYR A 1 170 ? 17.779 4.209 -18.075 1.00 93.12 170 TYR A CA 1
ATOM 1359 C C . TYR A 1 170 ? 19.057 3.728 -17.404 1.00 93.12 170 TYR A C 1
ATOM 1361 O O . TYR A 1 170 ? 19.643 2.718 -17.806 1.00 93.12 170 TYR A O 1
ATOM 1369 N N . LYS A 1 171 ? 19.473 4.399 -16.327 1.00 93.19 171 LYS A N 1
ATOM 1370 C CA . LYS A 1 171 ? 20.606 3.955 -15.513 1.00 93.19 171 LYS A CA 1
ATOM 1371 C C . LYS A 1 171 ? 20.367 2.566 -14.922 1.00 93.19 171 LYS A C 1
ATOM 1373 O O . LYS A 1 171 ? 21.311 1.777 -14.848 1.00 93.19 171 LYS A O 1
ATOM 1378 N N . GLN A 1 172 ? 19.136 2.249 -14.515 1.00 90.94 172 GLN A N 1
ATOM 1379 C CA . GLN A 1 172 ? 18.786 0.904 -14.049 1.00 90.94 172 GLN A CA 1
ATOM 1380 C C . GLN A 1 172 ? 18.742 -0.104 -15.198 1.00 90.94 172 GLN A C 1
ATOM 1382 O O . GLN A 1 172 ? 19.359 -1.159 -15.072 1.00 90.94 172 GLN A O 1
ATOM 1387 N N . LEU A 1 173 ? 18.123 0.225 -16.338 1.00 90.00 173 LEU A N 1
ATOM 1388 C CA . LEU A 1 173 ? 18.103 -0.654 -17.517 1.00 90.00 173 LEU A CA 1
ATOM 1389 C C . LEU A 1 173 ? 19.521 -1.034 -17.961 1.00 90.00 173 LEU A C 1
ATOM 1391 O O . LEU A 1 173 ? 19.824 -2.214 -18.138 1.00 90.00 173 LEU A O 1
ATOM 1395 N N . LYS A 1 174 ? 20.441 -0.063 -17.998 1.00 90.75 174 LYS A N 1
ATOM 1396 C CA . LYS A 1 174 ? 21.852 -0.302 -18.323 1.00 90.75 174 LYS A CA 1
ATOM 1397 C C . LYS A 1 174 ? 22.535 -1.250 -17.333 1.00 90.75 174 LYS A C 1
ATOM 1399 O O . LYS A 1 174 ? 23.296 -2.121 -17.750 1.00 90.75 174 LYS A O 1
ATOM 1404 N N . LYS A 1 175 ? 22.261 -1.121 -16.028 1.00 90.69 175 LYS A N 1
ATOM 1405 C CA . LYS A 1 175 ? 22.777 -2.057 -15.008 1.00 90.69 175 LYS A CA 1
ATOM 1406 C C . LYS A 1 175 ? 22.217 -3.468 -15.182 1.00 90.69 175 LYS A C 1
ATOM 1408 O O . LYS A 1 175 ? 22.931 -4.434 -14.927 1.00 90.69 175 LYS A O 1
ATOM 1413 N N . LEU A 1 176 ? 20.967 -3.574 -15.627 1.00 89.12 176 LEU A N 1
ATOM 1414 C CA . LEU A 1 176 ? 20.292 -4.835 -15.935 1.00 89.12 176 LEU A CA 1
ATOM 1415 C C . LEU A 1 176 ? 20.695 -5.426 -17.295 1.00 89.12 176 LEU A C 1
ATOM 1417 O O . LEU A 1 176 ? 20.262 -6.530 -17.618 1.00 89.12 176 LEU A O 1
ATOM 1421 N N . GLN A 1 177 ? 21.535 -4.725 -18.069 1.00 88.56 177 GLN A N 1
ATOM 1422 C CA . GLN A 1 177 ? 21.929 -5.099 -19.435 1.00 88.56 177 GLN A CA 1
ATOM 1423 C C . GLN A 1 177 ? 20.725 -5.186 -20.389 1.00 88.56 177 GLN A C 1
ATOM 1425 O O . GLN A 1 177 ? 20.726 -5.943 -21.361 1.00 88.56 177 GLN A O 1
ATOM 1430 N N . LEU A 1 178 ? 19.698 -4.384 -20.108 1.00 88.19 178 LEU A N 1
ATOM 1431 C CA . LEU A 1 178 ? 18.529 -4.203 -20.955 1.00 88.19 178 LEU A CA 1
ATOM 1432 C C . LEU A 1 178 ? 18.724 -2.965 -21.840 1.00 88.19 178 LEU A C 1
ATOM 1434 O O . LEU A 1 178 ? 19.281 -1.963 -21.374 1.00 88.19 178 LEU A O 1
ATOM 1438 N N . PRO A 1 179 ? 18.293 -3.011 -23.110 1.00 88.19 179 PRO A N 1
ATOM 1439 C CA . PRO A 1 179 ? 18.333 -1.850 -23.979 1.00 88.19 179 PRO A CA 1
ATOM 1440 C C . PRO A 1 179 ? 17.290 -0.825 -23.517 1.00 88.19 179 PRO A C 1
ATOM 1442 O O . PRO A 1 179 ? 16.266 -1.183 -22.936 1.00 88.19 179 PRO A O 1
ATOM 1445 N N . ILE A 1 180 ? 17.564 0.457 -23.766 1.00 87.56 180 ILE A N 1
ATOM 1446 C CA . ILE A 1 180 ? 16.647 1.554 -23.416 1.00 87.56 180 ILE A CA 1
ATOM 1447 C C . ILE A 1 180 ? 15.367 1.458 -24.249 1.00 87.56 180 ILE A C 1
ATOM 1449 O O . ILE A 1 180 ? 14.265 1.453 -23.708 1.00 87.56 180 ILE A O 1
ATOM 1453 N N . VAL A 1 181 ? 15.532 1.327 -25.564 1.00 84.50 181 VAL A N 1
ATOM 1454 C CA . VAL A 1 181 ? 14.436 1.013 -26.475 1.00 84.50 181 VAL A CA 1
ATOM 1455 C C . VAL A 1 181 ? 14.365 -0.508 -26.599 1.00 84.50 181 VAL A C 1
ATOM 1457 O O . VAL A 1 181 ? 15.395 -1.124 -26.891 1.00 84.50 181 VAL A O 1
ATOM 1460 N N . PRO A 1 182 ? 13.199 -1.140 -26.383 1.00 81.81 182 PRO A N 1
ATOM 1461 C CA . PRO A 1 182 ? 13.069 -2.582 -26.533 1.00 81.81 182 PRO A CA 1
ATOM 1462 C C . PRO A 1 182 ? 13.593 -3.073 -27.888 1.00 81.81 182 PRO A C 1
ATOM 1464 O O . PRO A 1 182 ? 13.401 -2.433 -28.924 1.00 81.81 182 PRO A O 1
ATOM 1467 N N . THR A 1 183 ? 14.230 -4.244 -27.880 1.00 79.81 183 THR A N 1
ATOM 1468 C CA . THR A 1 183 ? 14.794 -4.880 -29.083 1.00 79.81 183 THR A CA 1
ATOM 1469 C C . THR A 1 183 ? 13.754 -5.109 -30.173 1.00 79.81 183 THR A C 1
ATOM 1471 O O . THR A 1 183 ? 14.076 -5.093 -31.348 1.00 79.81 183 THR A O 1
ATOM 1474 N N . PHE A 1 184 ? 12.491 -5.284 -29.789 1.00 78.00 184 PHE A N 1
ATOM 1475 C CA . PHE A 1 184 ? 11.370 -5.433 -30.710 1.00 78.00 184 PHE A CA 1
ATOM 1476 C C . PHE A 1 184 ? 11.222 -4.232 -31.663 1.00 78.00 184 PHE A C 1
ATOM 1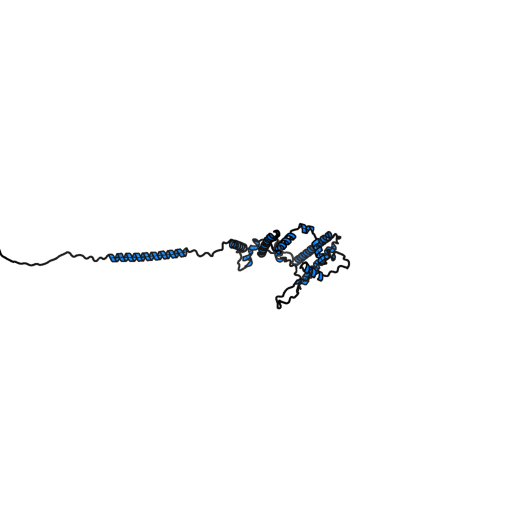478 O O . PHE A 1 184 ? 10.890 -4.383 -32.833 1.00 78.00 184 PHE A O 1
ATOM 1485 N N . PHE A 1 185 ? 11.506 -3.033 -31.156 1.00 78.12 185 PHE A N 1
ATOM 1486 C CA . PHE A 1 185 ? 11.331 -1.756 -31.847 1.00 78.12 185 PHE A CA 1
ATOM 1487 C C . PHE A 1 185 ? 12.597 -1.273 -32.558 1.00 78.12 185 PHE A C 1
ATOM 1489 O O . PHE A 1 185 ? 12.555 -0.361 -33.381 1.00 78.12 185 PHE A O 1
ATOM 1496 N N . THR A 1 186 ? 13.735 -1.887 -32.248 1.00 74.56 186 THR A N 1
ATOM 1497 C CA . THR A 1 186 ? 15.028 -1.548 -32.831 1.00 74.56 186 THR A CA 1
ATOM 1498 C C . THR A 1 186 ? 15.466 -2.695 -33.726 1.00 74.56 186 THR A C 1
ATOM 1500 O O . THR A 1 186 ? 15.612 -3.825 -33.279 1.00 74.56 186 THR A O 1
ATOM 1503 N N . LYS A 1 187 ? 15.729 -2.428 -35.010 1.00 65.31 187 LYS A N 1
ATOM 1504 C CA . LYS A 1 187 ? 16.476 -3.380 -35.845 1.00 65.31 187 LYS A CA 1
ATOM 1505 C C . LYS A 1 187 ? 17.913 -3.416 -35.328 1.00 65.31 187 LYS A C 1
ATOM 1507 O O . LYS A 1 187 ? 18.771 -2.686 -35.816 1.00 65.31 187 LYS A O 1
ATOM 1512 N N . LEU A 1 188 ? 18.150 -4.165 -34.257 1.00 58.84 188 LEU A N 1
ATOM 1513 C CA . LEU A 1 188 ? 19.475 -4.299 -33.677 1.00 58.84 188 LEU A CA 1
ATOM 1514 C C . LEU A 1 188 ? 20.370 -5.040 -34.663 1.00 58.84 188 LEU A C 1
ATOM 1516 O O . LEU A 1 188 ? 19.961 -6.024 -35.272 1.00 58.84 188 LEU A O 1
ATOM 1520 N N . ASN A 1 189 ? 21.611 -4.576 -34.782 1.00 57.56 189 ASN A N 1
ATOM 1521 C CA . ASN A 1 189 ? 22.674 -5.408 -35.329 1.00 57.56 189 ASN A CA 1
ATOM 1522 C C . ASN A 1 189 ? 22.809 -6.663 -34.448 1.00 57.56 189 ASN A C 1
ATOM 1524 O O . ASN A 1 189 ? 22.608 -6.565 -33.235 1.00 57.56 189 ASN A O 1
ATOM 1528 N N . ASP A 1 190 ? 23.221 -7.790 -35.036 1.00 59.34 190 ASP A N 1
ATOM 1529 C CA . ASP A 1 190 ? 23.330 -9.152 -34.459 1.00 59.34 190 ASP A CA 1
ATOM 1530 C C . ASP A 1 190 ? 24.147 -9.300 -33.142 1.00 59.34 190 ASP A C 1
ATOM 1532 O O . ASP A 1 190 ? 24.439 -10.402 -32.687 1.00 59.34 190 ASP A O 1
ATOM 1536 N N . SER A 1 191 ? 24.561 -8.197 -32.516 1.00 63.84 191 SER A N 1
ATOM 1537 C CA . SER A 1 191 ? 25.418 -8.112 -31.332 1.00 63.84 191 SER A CA 1
ATOM 1538 C C . SER A 1 191 ? 24.666 -8.211 -29.992 1.00 63.84 191 SER A C 1
ATOM 1540 O O . SER A 1 191 ? 25.259 -8.609 -28.987 1.00 63.84 191 SER A O 1
ATOM 1542 N N . TYR A 1 192 ? 23.369 -7.870 -29.926 1.00 76.38 192 TYR A N 1
ATOM 1543 C CA . TYR A 1 192 ? 22.616 -7.949 -28.664 1.00 76.38 192 TYR A CA 1
ATOM 1544 C C . TYR A 1 192 ? 22.015 -9.344 -28.451 1.00 76.38 192 TYR A C 1
ATOM 1546 O O . TYR A 1 192 ? 21.009 -9.699 -29.061 1.00 76.38 192 TYR A O 1
ATOM 1554 N N . ASN A 1 193 ? 22.613 -10.117 -27.543 1.00 80.38 193 ASN A N 1
ATOM 1555 C CA . ASN A 1 193 ? 22.089 -11.409 -27.104 1.00 80.38 193 ASN A CA 1
ATOM 1556 C C . ASN A 1 193 ? 21.429 -11.278 -25.722 1.00 80.38 193 ASN A C 1
ATOM 1558 O O . ASN A 1 193 ? 22.092 -10.907 -24.749 1.00 80.38 193 ASN A O 1
ATOM 1562 N N . PHE A 1 194 ? 20.133 -11.581 -25.633 1.00 84.81 194 PHE A N 1
ATOM 1563 C CA . PHE A 1 194 ? 19.374 -11.500 -24.386 1.00 84.81 194 PHE A CA 1
ATOM 1564 C C . PHE A 1 194 ? 19.548 -12.771 -23.542 1.00 84.81 194 PHE A C 1
ATOM 1566 O O . PHE A 1 194 ? 19.044 -13.838 -23.887 1.00 84.81 194 PHE A O 1
ATOM 1573 N N . ASP A 1 195 ? 20.227 -12.646 -22.400 1.00 88.06 195 ASP A N 1
ATOM 1574 C CA . ASP A 1 195 ? 20.367 -13.713 -21.403 1.00 88.06 195 ASP A CA 1
ATOM 1575 C C . ASP A 1 195 ? 19.368 -13.50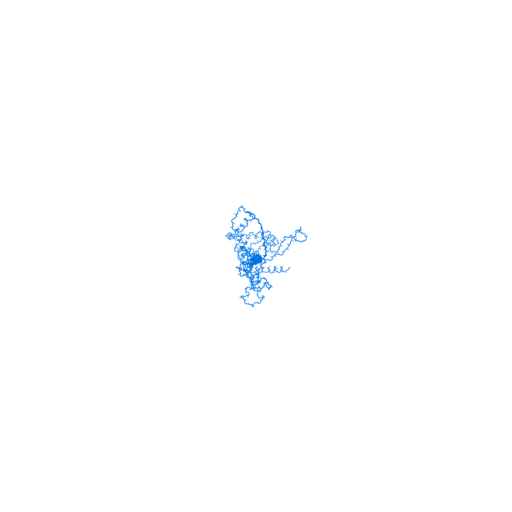1 -20.259 1.00 88.06 195 ASP A C 1
ATOM 1577 O O . ASP A 1 195 ? 19.640 -12.799 -19.280 1.00 88.06 195 ASP A O 1
ATOM 1581 N N . TRP A 1 196 ? 18.195 -14.124 -20.389 1.00 84.75 196 TRP A N 1
ATOM 1582 C CA . TRP A 1 196 ? 17.110 -13.978 -19.419 1.00 84.75 196 TRP A CA 1
ATOM 1583 C C . TRP A 1 196 ? 17.495 -14.456 -18.010 1.00 84.75 196 TRP A C 1
ATOM 1585 O O . TRP A 1 196 ? 17.037 -13.866 -17.032 1.00 84.75 196 TRP A O 1
ATOM 1595 N N . VAL A 1 197 ? 18.361 -15.473 -17.877 1.00 87.12 197 VAL A N 1
ATOM 1596 C CA . VAL A 1 197 ? 18.800 -15.998 -16.571 1.00 87.12 197 VAL A CA 1
ATOM 1597 C C . VAL A 1 197 ? 19.668 -14.963 -15.875 1.00 87.12 197 VAL A C 1
ATOM 1599 O O . VAL A 1 197 ? 19.461 -14.643 -14.702 1.00 87.12 197 VAL A O 1
ATOM 1602 N N . LYS A 1 198 ? 20.633 -14.400 -16.605 1.00 89.19 198 LYS A N 1
ATOM 1603 C CA . LYS A 1 198 ? 21.502 -13.348 -16.083 1.00 89.19 198 LYS A CA 1
ATOM 1604 C C . LYS A 1 198 ? 20.708 -12.096 -15.728 1.00 89.19 198 LYS A C 1
ATOM 1606 O O . LYS A 1 198 ? 20.923 -11.537 -14.653 1.00 89.19 198 LYS A O 1
ATOM 1611 N N . THR A 1 199 ? 19.778 -11.675 -16.585 1.00 88.75 199 THR A N 1
ATOM 1612 C CA . THR A 1 199 ? 18.898 -10.536 -16.301 1.00 88.75 199 THR A CA 1
ATOM 1613 C C . THR A 1 199 ? 18.041 -10.789 -15.060 1.00 88.75 199 THR A C 1
ATOM 1615 O O . THR A 1 199 ? 17.964 -9.906 -14.212 1.00 88.75 199 THR A O 1
ATOM 1618 N N . GLU A 1 200 ? 17.478 -11.986 -14.875 1.00 84.31 200 GLU A N 1
ATOM 1619 C CA . GLU A 1 200 ? 16.707 -12.343 -13.673 1.00 84.31 200 GLU A CA 1
ATOM 1620 C C . GLU A 1 200 ? 17.565 -12.282 -12.397 1.00 84.31 200 GLU A C 1
ATOM 1622 O O . GLU A 1 200 ? 17.145 -11.730 -11.378 1.00 84.31 200 GLU A O 1
ATOM 1627 N N . VAL A 1 201 ? 18.808 -12.775 -12.447 1.00 85.69 201 VAL A N 1
ATOM 1628 C CA . VAL A 1 201 ? 19.752 -12.679 -11.319 1.00 85.69 201 VAL A CA 1
ATOM 1629 C C . VAL A 1 201 ? 20.085 -11.218 -10.998 1.00 85.69 201 VAL A C 1
ATOM 1631 O O . VAL A 1 201 ? 20.127 -10.833 -9.823 1.00 85.69 201 VAL A O 1
ATOM 1634 N N . LEU A 1 202 ? 20.294 -10.385 -12.020 1.00 89.00 202 LEU A N 1
ATOM 1635 C CA . LEU A 1 202 ? 20.549 -8.953 -11.853 1.00 89.00 202 LEU A CA 1
ATOM 1636 C C . LEU A 1 202 ? 19.326 -8.225 -11.287 1.00 89.00 202 LEU A C 1
ATOM 1638 O O . LEU A 1 202 ? 19.475 -7.451 -10.343 1.00 89.00 202 LEU A O 1
ATOM 1642 N N . LEU A 1 203 ? 18.122 -8.520 -11.784 1.00 86.44 203 LEU A N 1
ATOM 1643 C CA . LEU A 1 203 ? 16.860 -7.998 -11.256 1.00 86.44 203 LEU A CA 1
ATOM 1644 C C . LEU A 1 203 ? 16.709 -8.341 -9.780 1.00 86.44 203 LEU A C 1
ATOM 1646 O O . LEU A 1 203 ? 16.457 -7.446 -8.967 1.00 86.44 203 LEU A O 1
ATOM 1650 N N . LYS A 1 204 ? 16.955 -9.601 -9.411 1.00 83.12 204 LYS A N 1
ATOM 1651 C CA . LYS A 1 204 ? 16.863 -10.038 -8.020 1.00 83.12 204 LYS A CA 1
ATOM 1652 C C . LYS A 1 204 ? 17.885 -9.354 -7.122 1.00 83.12 204 LYS A C 1
ATOM 1654 O O . LYS A 1 204 ? 17.570 -9.010 -5.986 1.00 83.12 204 LYS A O 1
ATOM 1659 N N . THR A 1 205 ? 19.098 -9.144 -7.617 1.00 85.06 205 THR A N 1
ATOM 1660 C CA . THR A 1 205 ? 20.188 -8.557 -6.829 1.00 85.06 205 THR A CA 1
ATOM 1661 C C . THR A 1 205 ? 20.030 -7.043 -6.674 1.00 85.06 205 THR A C 1
ATOM 1663 O O . THR A 1 205 ? 20.259 -6.513 -5.591 1.00 85.06 205 THR A O 1
ATOM 1666 N N . ILE A 1 206 ? 19.622 -6.346 -7.738 1.00 85.25 206 ILE A N 1
ATOM 1667 C CA . ILE A 1 206 ? 19.547 -4.879 -7.781 1.00 85.25 206 ILE A CA 1
ATOM 1668 C C . ILE A 1 206 ? 18.214 -4.370 -7.233 1.00 85.25 206 ILE A C 1
ATOM 1670 O O . ILE A 1 206 ? 18.195 -3.408 -6.472 1.00 85.25 206 ILE A O 1
ATOM 1674 N N . SER A 1 207 ? 17.103 -4.998 -7.621 1.00 76.19 207 SER A N 1
ATOM 1675 C CA . SER A 1 207 ? 15.753 -4.502 -7.321 1.00 76.19 207 SER A CA 1
ATOM 1676 C C . SER A 1 207 ? 14.983 -5.360 -6.320 1.00 76.19 207 SER A C 1
ATOM 1678 O O . SER A 1 207 ? 13.870 -5.009 -5.951 1.00 76.19 207 SER A O 1
ATOM 1680 N N . GLN A 1 208 ? 15.535 -6.508 -5.905 1.00 75.88 208 GLN A N 1
ATOM 1681 C CA . GLN A 1 208 ? 14.843 -7.551 -5.130 1.00 75.88 208 GLN A CA 1
ATOM 1682 C C . GLN A 1 208 ? 13.571 -8.127 -5.779 1.00 75.88 208 GLN A C 1
ATOM 1684 O O . GLN A 1 208 ? 12.992 -9.072 -5.223 1.00 75.88 208 GLN A O 1
ATOM 1689 N N . ASN A 1 209 ? 13.212 -7.649 -6.974 1.00 69.62 209 ASN A N 1
ATOM 1690 C CA . ASN A 1 209 ? 12.111 -8.128 -7.794 1.00 69.62 209 ASN A CA 1
ATOM 1691 C C . ASN A 1 209 ? 12.480 -9.402 -8.555 1.00 69.62 209 ASN A C 1
ATOM 1693 O O . ASN A 1 209 ? 13.638 -9.814 -8.625 1.00 69.62 209 ASN A O 1
ATOM 1697 N N . VAL A 1 210 ? 11.447 -10.040 -9.085 1.00 72.44 210 VAL A N 1
ATOM 1698 C CA . VAL A 1 210 ? 11.485 -11.320 -9.786 1.00 72.44 210 VAL A CA 1
ATOM 1699 C C . VAL A 1 210 ? 10.457 -11.224 -10.903 1.00 72.44 210 VAL A C 1
ATOM 1701 O O . VAL A 1 210 ? 9.312 -10.875 -10.609 1.00 72.44 210 VAL A O 1
ATOM 1704 N N . MET A 1 211 ? 10.835 -11.538 -12.142 1.00 69.69 211 MET A N 1
ATOM 1705 C CA . MET A 1 211 ? 9.880 -11.590 -13.254 1.00 69.69 211 MET A CA 1
ATOM 1706 C C . MET A 1 211 ? 9.458 -13.019 -13.577 1.00 69.69 211 MET A C 1
ATOM 1708 O O . MET A 1 211 ? 8.273 -13.266 -13.776 1.00 69.69 211 MET A O 1
ATOM 1712 N N . TYR A 1 212 ? 10.406 -13.958 -13.589 1.00 68.75 212 TYR A N 1
ATOM 1713 C CA . TYR A 1 212 ? 10.168 -15.312 -14.096 1.00 68.75 212 TYR A CA 1
ATOM 1714 C C . TYR A 1 212 ? 10.311 -16.389 -13.028 1.00 68.75 212 TYR A C 1
ATOM 1716 O O . TYR A 1 212 ? 9.592 -17.386 -13.074 1.00 68.75 212 TYR A O 1
ATOM 1724 N N . MET A 1 213 ? 11.225 -16.224 -12.063 1.00 66.81 213 MET A N 1
ATOM 1725 C CA . MET A 1 213 ? 11.528 -17.294 -11.111 1.00 66.81 213 MET A CA 1
ATOM 1726 C C . MET A 1 213 ? 11.915 -16.773 -9.729 1.00 66.81 213 MET A C 1
ATOM 1728 O O . MET A 1 213 ? 13.017 -16.286 -9.478 1.00 66.81 213 MET A O 1
ATOM 1732 N N . GLY A 1 214 ? 10.996 -16.932 -8.779 1.00 63.62 214 GLY A N 1
ATOM 1733 C CA . GLY A 1 214 ? 11.188 -16.521 -7.399 1.00 63.62 214 GLY A CA 1
ATOM 1734 C C . GLY A 1 214 ? 12.133 -17.457 -6.671 1.00 63.62 214 GLY A C 1
ATOM 1735 O O . GLY A 1 214 ? 11.740 -18.543 -6.255 1.00 63.62 214 GLY A O 1
ATOM 1736 N N . VAL A 1 215 ? 13.368 -17.018 -6.445 1.00 64.25 215 VAL A N 1
ATOM 1737 C CA . VAL A 1 215 ? 14.285 -17.725 -5.546 1.00 64.25 215 VAL A CA 1
ATOM 1738 C C . VAL A 1 215 ? 13.953 -17.332 -4.110 1.00 64.25 215 VAL A C 1
ATOM 1740 O O . VAL A 1 215 ? 14.231 -16.209 -3.678 1.00 64.25 215 VAL A O 1
ATOM 1743 N N . LEU A 1 216 ? 13.345 -18.255 -3.364 1.00 60.66 216 LEU A N 1
ATOM 1744 C CA . LEU A 1 216 ? 13.117 -18.092 -1.934 1.00 60.66 216 LEU A CA 1
ATOM 1745 C C . LEU A 1 216 ? 14.168 -18.873 -1.157 1.00 60.66 216 LEU A C 1
ATOM 1747 O O . LEU A 1 216 ? 14.349 -20.083 -1.310 1.00 60.66 216 LEU A O 1
ATOM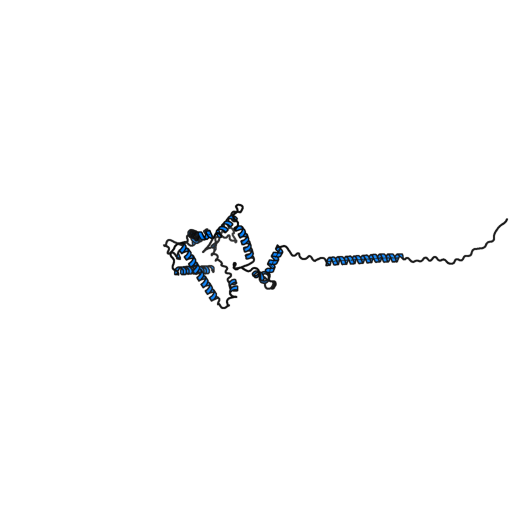 1751 N N . TYR A 1 217 ? 14.847 -18.146 -0.283 1.00 59.31 217 TYR A N 1
ATOM 1752 C CA . TYR A 1 217 ? 15.715 -18.721 0.719 1.00 59.31 217 TYR A CA 1
ATOM 1753 C C . TYR A 1 217 ? 14.907 -18.871 2.007 1.00 59.31 217 TYR A C 1
ATOM 1755 O O . TYR A 1 217 ? 14.597 -17.880 2.668 1.00 59.31 217 TYR A O 1
ATOM 1763 N N . GLN A 1 218 ? 14.525 -20.102 2.344 1.00 57.28 218 GLN A N 1
ATOM 1764 C CA . GLN A 1 218 ? 13.740 -20.362 3.546 1.00 57.28 218 GLN A CA 1
ATOM 1765 C C . GLN A 1 218 ? 14.288 -21.562 4.314 1.00 57.28 218 GLN A C 1
ATOM 1767 O O . GLN A 1 218 ? 14.451 -22.657 3.773 1.00 57.28 218 GLN A O 1
ATOM 1772 N N . SER A 1 219 ? 14.548 -21.354 5.605 1.00 54.41 219 SER A N 1
ATOM 1773 C CA . SER A 1 219 ? 14.766 -22.439 6.560 1.00 54.41 219 SER A CA 1
ATOM 1774 C C . SER A 1 219 ? 13.444 -23.190 6.716 1.00 54.41 219 SER A C 1
ATOM 1776 O O . SER A 1 219 ? 12.447 -22.616 7.152 1.00 54.41 219 SER A O 1
ATOM 1778 N N . CYS A 1 220 ? 13.399 -24.449 6.287 1.00 52.91 220 CYS A N 1
ATOM 1779 C CA . CYS A 1 220 ? 12.176 -25.244 6.348 1.00 52.91 220 CYS A CA 1
ATOM 1780 C C . CYS A 1 220 ? 11.859 -25.616 7.813 1.00 52.91 220 CYS A C 1
ATOM 1782 O O . CYS A 1 220 ? 12.781 -26.027 8.521 1.00 52.91 220 CYS A O 1
ATOM 1784 N N . PRO A 1 221 ? 10.595 -25.551 8.275 1.00 56.41 221 PRO A N 1
ATOM 1785 C CA . PRO A 1 221 ? 10.221 -25.981 9.628 1.00 56.41 221 PRO A CA 1
ATOM 1786 C C . PRO A 1 221 ? 10.245 -27.508 9.867 1.00 56.41 221 PRO A C 1
ATOM 1788 O O . PRO A 1 221 ? 9.855 -27.949 10.941 1.00 56.41 221 PRO A O 1
ATOM 1791 N N . LEU A 1 222 ? 10.666 -28.338 8.900 1.00 61.75 222 LEU A N 1
ATOM 1792 C CA . LEU A 1 222 ? 10.587 -29.809 8.967 1.00 61.75 222 LEU A CA 1
ATOM 1793 C C . LEU A 1 222 ? 11.859 -30.482 8.406 1.00 61.75 222 LEU A C 1
ATOM 1795 O O . LEU A 1 222 ? 12.479 -29.968 7.472 1.00 61.75 222 LEU A O 1
ATOM 1799 N N . PRO A 1 223 ? 12.220 -31.698 8.854 1.00 59.69 223 PRO A N 1
ATOM 1800 C CA . PRO A 1 223 ? 12.710 -32.060 10.185 1.00 59.69 223 PRO A CA 1
ATOM 1801 C C . PRO A 1 223 ? 14.190 -31.675 10.431 1.00 59.69 223 PRO A C 1
ATOM 1803 O O . PRO A 1 223 ? 14.761 -32.063 11.445 1.00 59.69 223 PRO A O 1
ATOM 1806 N N . SER A 1 224 ? 14.850 -30.924 9.534 1.00 63.88 224 SER A N 1
ATOM 1807 C CA . SER A 1 224 ? 16.227 -30.450 9.767 1.00 63.88 224 SER A CA 1
ATOM 1808 C C . SER A 1 224 ? 16.329 -28.919 9.687 1.00 63.88 224 SER A C 1
ATOM 1810 O O . SER A 1 224 ? 16.624 -28.388 8.611 1.00 63.88 224 SER A O 1
ATOM 1812 N N . PRO A 1 225 ? 16.158 -28.194 10.808 1.00 62.91 225 PRO A N 1
ATOM 1813 C CA . PRO A 1 225 ? 16.230 -26.728 10.834 1.00 62.91 225 PRO A CA 1
ATOM 1814 C C . PRO A 1 225 ? 17.612 -26.165 10.444 1.00 62.91 225 PRO A C 1
ATOM 1816 O O . PRO A 1 225 ? 17.741 -24.977 10.164 1.00 62.91 225 PRO A O 1
ATOM 1819 N N . PHE A 1 226 ? 18.645 -27.013 10.373 1.00 66.94 226 PHE A N 1
ATOM 1820 C CA . PHE A 1 226 ? 20.020 -26.619 10.047 1.00 66.94 226 PHE A CA 1
ATOM 1821 C C . PHE A 1 226 ? 20.392 -26.744 8.561 1.00 66.94 226 PHE A C 1
ATOM 1823 O O . PHE A 1 226 ? 21.444 -26.250 8.158 1.00 66.94 226 PHE A O 1
ATOM 1830 N N . LYS A 1 227 ? 19.559 -27.380 7.722 1.00 67.69 227 LYS A N 1
ATOM 1831 C CA . LYS A 1 227 ? 19.829 -27.473 6.278 1.00 67.69 227 LYS A CA 1
ATOM 1832 C C . LYS A 1 227 ? 19.104 -26.359 5.538 1.00 67.69 227 LYS A C 1
ATOM 1834 O O . LYS A 1 227 ? 17.898 -26.422 5.309 1.00 67.69 227 LYS A O 1
ATOM 1839 N N . LYS A 1 228 ? 19.876 -25.355 5.129 1.00 65.69 228 LYS A N 1
ATOM 1840 C CA . LYS A 1 228 ? 19.434 -24.314 4.201 1.00 65.69 228 LYS A CA 1
ATOM 1841 C C . LYS A 1 228 ? 19.238 -24.958 2.830 1.00 65.69 228 LYS A C 1
ATOM 1843 O O . LYS A 1 228 ? 20.173 -25.539 2.286 1.00 65.69 228 LYS A O 1
ATOM 1848 N N . LYS A 1 229 ? 18.017 -24.901 2.305 1.00 68.00 229 LYS A N 1
ATOM 1849 C CA . LYS A 1 229 ? 17.676 -25.381 0.962 1.00 68.00 229 LYS A CA 1
ATOM 1850 C C . LYS A 1 229 ? 17.224 -24.195 0.118 1.00 68.00 229 LYS A C 1
ATOM 1852 O O . LYS A 1 229 ? 16.564 -23.290 0.628 1.00 68.00 229 LYS A O 1
ATOM 1857 N N . HIS A 1 230 ? 17.592 -24.213 -1.156 1.00 70.62 230 HIS A N 1
ATOM 1858 C CA . HIS A 1 230 ? 17.109 -23.250 -2.137 1.00 70.62 230 HIS A CA 1
ATOM 1859 C C . HIS A 1 230 ? 15.816 -23.779 -2.741 1.00 70.62 230 HIS A C 1
ATOM 1861 O O . HIS A 1 230 ? 15.764 -24.934 -3.162 1.00 70.62 230 HIS A O 1
ATOM 1867 N N . TYR A 1 231 ? 14.790 -22.934 -2.779 1.00 71.00 231 TYR A N 1
ATOM 1868 C CA . TYR A 1 231 ? 13.537 -23.256 -3.440 1.00 71.00 231 TYR A CA 1
ATOM 1869 C C . TYR A 1 231 ? 13.336 -22.295 -4.599 1.00 71.00 231 TYR A C 1
ATOM 1871 O O . TYR A 1 231 ? 13.383 -21.073 -4.429 1.00 71.00 231 TYR A O 1
ATOM 1879 N N . LEU A 1 232 ? 13.115 -22.875 -5.771 1.00 70.62 232 LEU A N 1
ATOM 1880 C CA . LEU A 1 232 ? 12.610 -22.159 -6.925 1.00 70.62 232 LEU A CA 1
ATOM 1881 C C . LEU A 1 232 ? 11.091 -22.206 -6.831 1.00 70.62 232 LEU A C 1
ATOM 1883 O O . LEU A 1 232 ? 10.500 -23.279 -6.719 1.00 70.62 232 LEU A O 1
ATOM 1887 N N . ARG A 1 233 ? 10.467 -21.036 -6.808 1.00 69.75 233 ARG A N 1
ATOM 1888 C CA . ARG A 1 233 ? 9.018 -20.884 -6.821 1.00 69.75 233 ARG A CA 1
ATOM 1889 C C . ARG A 1 233 ? 8.648 -20.055 -8.039 1.00 69.75 233 ARG A C 1
ATOM 1891 O O . ARG A 1 233 ? 9.374 -19.131 -8.398 1.00 69.75 233 ARG A O 1
ATOM 1898 N N . GLN A 1 234 ? 7.498 -20.337 -8.634 1.00 68.81 234 GLN A N 1
ATOM 1899 C CA . GLN A 1 234 ? 6.900 -19.388 -9.563 1.00 68.81 234 GLN A CA 1
ATOM 1900 C C . GLN A 1 234 ? 6.736 -18.020 -8.865 1.00 68.81 234 GLN A C 1
ATOM 1902 O O . GLN A 1 234 ? 6.442 -17.973 -7.657 1.00 68.81 234 GLN A O 1
ATOM 1907 N N . PRO A 1 235 ? 6.967 -16.904 -9.576 1.00 65.69 235 PRO A N 1
ATOM 1908 C CA . PRO A 1 235 ? 6.695 -15.579 -9.048 1.00 65.69 235 PRO A CA 1
ATOM 1909 C C . PRO A 1 235 ? 5.246 -15.539 -8.568 1.00 65.69 235 PRO A C 1
ATOM 1911 O O . PRO A 1 235 ? 4.346 -16.116 -9.180 1.00 65.69 235 PRO A O 1
ATOM 1914 N N . ARG A 1 236 ? 5.007 -14.885 -7.428 1.00 61.44 236 ARG A N 1
ATOM 1915 C CA . ARG A 1 236 ? 3.625 -14.629 -7.027 1.00 61.44 236 ARG A CA 1
ATOM 1916 C C . ARG A 1 236 ? 3.026 -13.766 -8.126 1.00 61.44 236 ARG A C 1
ATOM 1918 O O . ARG A 1 236 ? 3.576 -12.698 -8.388 1.00 61.44 236 ARG A O 1
ATOM 1925 N N . LYS A 1 237 ? 1.915 -14.204 -8.729 1.00 59.00 237 LYS A N 1
ATOM 1926 C CA . LYS A 1 237 ? 1.091 -13.294 -9.524 1.00 59.00 237 LYS A CA 1
AT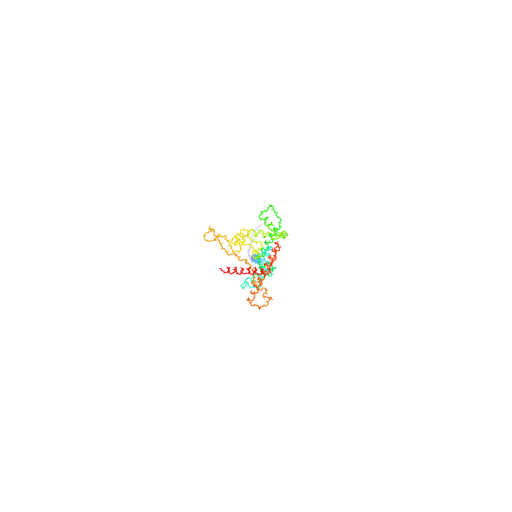OM 1927 C C . LYS A 1 237 ? 0.912 -12.027 -8.702 1.00 59.00 237 LYS A C 1
ATOM 1929 O O . LYS A 1 237 ? 0.627 -12.121 -7.501 1.00 59.00 237 LYS A O 1
ATOM 1934 N N . SER A 1 238 ? 1.103 -10.868 -9.324 1.00 52.78 238 SER A N 1
ATOM 1935 C CA . SER A 1 238 ? 0.646 -9.604 -8.762 1.00 52.78 238 SER A CA 1
ATOM 1936 C C . SER A 1 238 ? -0.856 -9.750 -8.583 1.00 52.78 238 SER A C 1
ATOM 1938 O O . SER A 1 238 ? -1.622 -9.551 -9.519 1.00 52.78 238 SER A O 1
ATOM 1940 N N . TYR A 1 239 ? -1.267 -10.220 -7.409 1.00 43.12 239 TYR A N 1
ATOM 1941 C CA . TYR A 1 239 ? -2.655 -10.453 -7.074 1.00 43.12 239 TYR A CA 1
ATOM 1942 C C . TYR A 1 239 ? -3.268 -9.060 -6.959 1.00 43.12 239 TYR A C 1
ATOM 1944 O O . TYR A 1 239 ? -3.315 -8.471 -5.879 1.00 43.12 239 TYR A O 1
ATOM 1952 N N . ARG A 1 240 ? -3.694 -8.484 -8.090 1.00 42.56 240 ARG A N 1
ATOM 1953 C CA . ARG A 1 240 ? -4.750 -7.484 -8.065 1.00 42.56 240 ARG A CA 1
ATOM 1954 C C . ARG A 1 240 ? -5.943 -8.253 -7.544 1.00 42.56 240 ARG A C 1
ATOM 1956 O O . ARG A 1 240 ? -6.629 -8.947 -8.286 1.00 42.56 240 ARG A O 1
ATOM 1963 N N . ARG A 1 241 ? -6.130 -8.169 -6.231 1.00 39.34 241 ARG A N 1
ATOM 1964 C CA . ARG A 1 241 ? -7.390 -8.446 -5.566 1.00 39.34 241 ARG A CA 1
ATOM 1965 C C . ARG A 1 241 ? -8.369 -7.410 -6.112 1.00 39.34 241 ARG A C 1
ATOM 1967 O O . ARG A 1 241 ? -8.650 -6.410 -5.467 1.00 39.34 241 ARG A O 1
ATOM 1974 N N . SER A 1 242 ? -8.783 -7.588 -7.365 1.00 40.06 242 SER A N 1
ATOM 1975 C CA . SER A 1 242 ? -10.035 -7.019 -7.800 1.00 40.06 242 SER A CA 1
ATOM 1976 C C . SER A 1 242 ? -11.044 -7.749 -6.939 1.00 40.06 242 SER A C 1
ATOM 1978 O O . SER A 1 242 ? -11.211 -8.963 -7.068 1.00 40.06 242 SER A O 1
ATOM 1980 N N . ASP A 1 243 ? -11.648 -7.041 -5.994 1.00 43.16 243 ASP A N 1
ATOM 1981 C CA . ASP A 1 243 ? -12.889 -7.458 -5.353 1.00 43.16 243 ASP A CA 1
ATOM 1982 C C . ASP A 1 243 ? -14.004 -7.450 -6.425 1.00 43.16 243 ASP A C 1
ATOM 1984 O O . ASP A 1 243 ? -15.017 -6.762 -6.297 1.00 43.16 243 ASP A O 1
ATOM 1988 N N . HIS A 1 244 ? -13.800 -8.201 -7.515 1.00 44.62 244 HIS A N 1
ATOM 1989 C CA . HIS A 1 244 ? -14.680 -8.303 -8.676 1.00 44.62 244 HIS A CA 1
ATOM 1990 C C . HIS A 1 244 ? -16.068 -8.757 -8.235 1.00 44.62 244 HIS A C 1
ATOM 1992 O O . HIS A 1 244 ? -17.067 -8.196 -8.664 1.00 44.62 244 HIS A O 1
ATOM 1998 N N . ASN A 1 245 ? -16.141 -9.634 -7.232 1.00 42.56 245 ASN A N 1
ATOM 1999 C CA . ASN A 1 245 ? -17.411 -10.092 -6.669 1.00 42.56 245 ASN A CA 1
ATOM 2000 C C . ASN A 1 245 ? -18.182 -9.008 -5.890 1.00 42.56 245 ASN A C 1
ATOM 2002 O O . ASN A 1 245 ? -19.379 -9.169 -5.652 1.00 42.56 245 ASN A O 1
ATOM 2006 N N . ARG A 1 246 ? -17.535 -7.912 -5.466 1.00 41.50 246 ARG A N 1
ATOM 2007 C CA . ARG A 1 246 ? -18.186 -6.847 -4.683 1.00 41.50 246 ARG A CA 1
ATOM 2008 C C . ARG A 1 246 ? -18.548 -5.631 -5.534 1.00 41.50 246 ARG A C 1
ATOM 2010 O O . ARG A 1 246 ? -19.608 -5.059 -5.294 1.00 41.50 246 ARG A O 1
ATOM 2017 N N . VAL A 1 247 ? -17.738 -5.292 -6.543 1.00 41.91 247 VAL A N 1
ATOM 2018 C CA . VAL A 1 247 ? -18.104 -4.281 -7.554 1.00 41.91 247 VAL A CA 1
ATOM 2019 C C . VAL A 1 247 ? -19.187 -4.821 -8.494 1.00 41.91 247 VAL A C 1
ATOM 2021 O O . VAL A 1 247 ? -20.126 -4.077 -8.770 1.00 41.91 247 VAL A O 1
ATOM 2024 N N . LYS A 1 248 ? -19.168 -6.123 -8.858 1.00 41.16 248 LYS A N 1
ATOM 2025 C CA . LYS A 1 248 ? -20.306 -6.780 -9.540 1.00 41.16 248 LYS A CA 1
ATOM 2026 C C . LYS A 1 248 ? -21.617 -6.473 -8.808 1.00 41.16 248 LYS A C 1
ATOM 2028 O O . LYS A 1 248 ? -22.536 -5.931 -9.400 1.00 41.16 248 LYS A O 1
ATOM 2033 N N . ARG A 1 249 ? -21.691 -6.664 -7.484 1.00 42.41 249 ARG A N 1
ATOM 2034 C CA . ARG A 1 249 ? -22.937 -6.432 -6.720 1.00 42.41 249 ARG A CA 1
ATOM 2035 C C . ARG A 1 249 ? -23.417 -4.980 -6.636 1.00 42.41 249 ARG A C 1
ATOM 2037 O O . ARG A 1 249 ? -24.616 -4.778 -6.464 1.00 42.41 249 ARG A O 1
ATOM 2044 N N . SER A 1 250 ? -22.541 -3.974 -6.701 1.00 41.00 250 SER A N 1
ATOM 2045 C CA . SER A 1 250 ? -22.991 -2.572 -6.654 1.00 41.00 250 SER A CA 1
ATOM 2046 C C . SER A 1 250 ? -23.438 -2.047 -8.016 1.00 41.00 250 SER A C 1
ATOM 2048 O O . SER A 1 250 ? -24.350 -1.228 -8.065 1.00 41.00 250 SER A O 1
ATOM 2050 N N . THR A 1 251 ? -22.818 -2.523 -9.099 1.00 38.69 251 THR A N 1
ATOM 2051 C CA . THR A 1 251 ? -23.081 -2.045 -10.465 1.00 38.69 251 THR A CA 1
ATOM 2052 C C . THR A 1 251 ? -24.200 -2.843 -11.151 1.00 38.69 251 THR A C 1
ATOM 2054 O O . THR A 1 251 ? -24.994 -2.253 -11.877 1.00 38.69 251 THR A O 1
ATOM 2057 N N . ILE A 1 252 ? -24.353 -4.139 -10.834 1.00 43.34 252 ILE A N 1
ATOM 2058 C CA . ILE A 1 252 ? -25.459 -5.004 -11.308 1.00 43.34 252 ILE A CA 1
ATOM 2059 C C . ILE A 1 252 ? -26.827 -4.526 -10.788 1.00 43.34 252 ILE A C 1
ATOM 2061 O O . ILE A 1 252 ? -27.839 -4.680 -11.452 1.00 43.34 252 ILE A O 1
ATOM 2065 N N . ASN A 1 253 ? -26.883 -3.827 -9.649 1.00 45.16 253 ASN A N 1
ATOM 2066 C CA . ASN A 1 253 ? -28.139 -3.220 -9.185 1.00 45.16 253 ASN A CA 1
ATOM 2067 C C . ASN A 1 253 ? -28.551 -1.955 -9.972 1.00 45.16 253 ASN A C 1
ATOM 2069 O O . ASN A 1 253 ? -29.616 -1.401 -9.698 1.00 45.16 253 ASN A O 1
ATOM 2073 N N . GLN A 1 254 ? -27.718 -1.452 -10.894 1.00 45.88 254 GLN A N 1
ATOM 2074 C CA . GLN A 1 254 ? -27.978 -0.223 -11.662 1.00 45.88 254 GLN A CA 1
ATOM 2075 C C . GLN A 1 254 ? -28.068 -0.428 -13.181 1.00 45.88 254 GLN A C 1
ATOM 2077 O O . GLN A 1 254 ? -28.571 0.461 -13.867 1.00 45.88 254 GLN A O 1
ATOM 2082 N N . VAL A 1 255 ? -27.636 -1.573 -13.710 1.00 45.47 255 VAL A N 1
ATOM 2083 C CA . VAL A 1 255 ? -27.739 -1.917 -15.134 1.00 45.47 255 VAL A CA 1
ATOM 2084 C C . VAL A 1 255 ? -28.445 -3.263 -15.226 1.00 45.47 255 VAL A C 1
ATOM 2086 O O . VAL A 1 255 ? -28.057 -4.193 -14.533 1.00 45.47 255 VAL A O 1
ATOM 2089 N N . GLY A 1 256 ? -29.526 -3.311 -16.005 1.00 43.47 256 GLY A N 1
ATOM 2090 C CA . GLY A 1 256 ? -30.444 -4.446 -16.093 1.00 43.47 256 GLY A CA 1
ATOM 2091 C C . GLY A 1 256 ? -29.766 -5.799 -16.325 1.00 43.47 256 GLY A C 1
ATOM 2092 O O . GLY A 1 256 ? -28.745 -5.896 -17.001 1.00 43.47 256 GLY A O 1
ATOM 2093 N N . ASP A 1 257 ? -30.398 -6.812 -15.746 1.00 45.84 257 ASP A N 1
ATOM 2094 C CA . ASP A 1 257 ? -29.977 -8.203 -15.547 1.00 45.84 257 ASP A CA 1
ATOM 2095 C C . ASP A 1 257 ? -30.036 -9.058 -16.840 1.00 45.84 257 ASP A C 1
ATOM 2097 O O . ASP A 1 257 ? -30.490 -10.196 -16.807 1.00 45.84 257 ASP A O 1
ATOM 2101 N N . ASP A 1 258 ? -29.617 -8.510 -17.990 1.00 49.78 258 ASP A N 1
ATOM 2102 C CA . ASP A 1 258 ? -29.772 -9.151 -19.311 1.00 49.78 258 ASP A CA 1
ATOM 2103 C C . ASP A 1 258 ? -28.464 -9.158 -20.145 1.00 49.78 258 ASP A C 1
ATOM 2105 O O . ASP A 1 258 ? -28.461 -8.784 -21.318 1.00 49.78 258 ASP A O 1
ATOM 2109 N N . MET A 1 259 ? -27.330 -9.569 -19.566 1.00 54.28 259 MET A N 1
ATOM 2110 C CA . MET A 1 259 ? -26.162 -10.018 -20.348 1.00 54.28 259 MET A CA 1
ATOM 2111 C C . MET A 1 259 ? -25.777 -11.431 -19.920 1.00 54.28 259 MET A C 1
ATOM 2113 O O . MET A 1 259 ? -25.672 -11.713 -18.728 1.00 54.28 259 MET A O 1
ATOM 2117 N N . GLU A 1 260 ? -25.579 -12.317 -20.895 1.00 59.97 260 GLU A N 1
ATOM 2118 C CA . GLU A 1 260 ? -25.070 -13.667 -20.656 1.00 59.97 260 GLU A CA 1
ATOM 2119 C C . GLU A 1 260 ? -23.626 -13.583 -20.125 1.00 59.97 260 GLU A C 1
ATOM 2121 O O . GLU A 1 260 ? -22.819 -12.800 -20.633 1.00 59.97 260 GLU A O 1
ATOM 2126 N N . ASP A 1 261 ? -23.291 -14.385 -19.106 1.00 64.75 261 ASP A N 1
ATOM 2127 C CA . ASP A 1 261 ? -21.989 -14.342 -18.410 1.00 64.75 261 ASP A CA 1
ATOM 2128 C C . ASP A 1 261 ? -20.784 -14.455 -19.376 1.00 64.75 261 ASP A C 1
ATOM 2130 O O . ASP A 1 261 ? -19.728 -13.867 -19.133 1.00 64.75 261 ASP A O 1
ATOM 2134 N N . GLU A 1 262 ? -20.947 -15.171 -20.496 1.00 62.50 262 GLU A N 1
ATOM 2135 C CA . GLU A 1 262 ? -19.914 -15.348 -21.527 1.00 62.50 262 GLU A CA 1
ATOM 2136 C C . GLU A 1 262 ? -19.663 -14.071 -22.353 1.00 62.50 262 GLU A C 1
ATOM 2138 O O . GLU A 1 262 ? -18.517 -13.771 -22.701 1.00 62.50 262 GLU A O 1
ATOM 2143 N N . GLU A 1 263 ? -20.703 -13.283 -22.644 1.00 69.06 263 GLU A N 1
ATOM 2144 C CA . GLU A 1 263 ? -20.563 -12.018 -23.379 1.00 69.06 263 GLU A CA 1
ATOM 2145 C C . GLU A 1 263 ? -19.918 -10.930 -22.503 1.00 69.06 263 GLU A C 1
ATOM 2147 O O . GLU A 1 263 ? -19.104 -10.138 -22.991 1.00 69.06 263 GLU A O 1
ATOM 2152 N N . GLU A 1 264 ? -20.216 -10.924 -21.197 1.00 66.88 264 GLU A N 1
ATOM 2153 C CA . GLU A 1 264 ? -19.595 -10.023 -20.215 1.00 66.88 264 GLU A CA 1
ATOM 2154 C C . GLU A 1 264 ? -18.088 -10.308 -20.073 1.00 66.88 264 GLU A C 1
ATOM 2156 O O . GLU A 1 264 ? -17.268 -9.384 -20.099 1.00 66.88 264 GLU A O 1
ATOM 2161 N N . GLU A 1 265 ? -17.700 -11.584 -19.982 1.00 68.12 265 GLU A N 1
ATOM 2162 C CA . GLU A 1 265 ? -16.295 -11.991 -19.869 1.00 68.12 265 GLU A CA 1
ATOM 2163 C C . GLU A 1 265 ? -15.499 -11.654 -21.143 1.00 68.12 265 GLU A C 1
ATOM 2165 O O . GLU A 1 265 ? -14.385 -11.117 -21.069 1.00 68.12 265 GLU A O 1
ATOM 2170 N N . ALA A 1 266 ? -16.096 -11.866 -22.321 1.00 72.12 266 ALA A N 1
ATOM 2171 C CA . ALA A 1 266 ? -15.492 -11.492 -23.599 1.00 72.12 266 ALA A CA 1
ATOM 2172 C C . ALA A 1 266 ? -15.308 -9.967 -23.740 1.00 72.12 266 ALA A C 1
ATOM 2174 O O . ALA A 1 266 ? -14.282 -9.498 -24.258 1.00 72.12 266 ALA A O 1
ATOM 2175 N N . ALA A 1 267 ? -16.270 -9.174 -23.255 1.00 73.75 267 ALA A N 1
ATOM 2176 C CA . ALA A 1 267 ? -16.181 -7.716 -23.240 1.00 73.75 267 ALA A CA 1
ATOM 2177 C C . ALA A 1 267 ? -15.097 -7.211 -22.269 1.00 73.75 267 ALA A C 1
ATOM 2179 O O . ALA A 1 267 ? -14.321 -6.315 -22.626 1.00 73.75 267 ALA A O 1
ATOM 2180 N N . GLU A 1 268 ? -14.983 -7.804 -21.075 1.00 70.25 268 GLU A N 1
ATOM 2181 C CA . GLU A 1 268 ? -13.916 -7.485 -20.118 1.00 70.25 268 GLU A CA 1
ATOM 2182 C C . GLU A 1 268 ? -12.524 -7.750 -20.700 1.00 70.25 268 GLU A C 1
ATOM 2184 O O . GLU A 1 268 ? -11.633 -6.899 -20.584 1.00 70.25 268 GLU A O 1
ATOM 2189 N N . GLU A 1 269 ? -12.309 -8.905 -21.330 1.00 73.44 269 GLU A N 1
ATOM 2190 C CA . GLU A 1 269 ? -10.990 -9.238 -21.875 1.00 73.44 269 GLU A CA 1
ATOM 2191 C C . GLU A 1 269 ? -10.636 -8.371 -23.091 1.00 73.44 269 GLU A C 1
ATOM 2193 O O . GLU A 1 269 ? -9.488 -7.933 -23.245 1.00 73.44 269 GLU A O 1
ATOM 2198 N N . SER A 1 270 ? -11.634 -8.012 -23.903 1.00 76.94 270 SER A N 1
ATOM 2199 C CA . SER A 1 270 ? -11.469 -7.037 -24.987 1.00 76.94 270 SER A CA 1
ATOM 2200 C C . SER A 1 270 ? -11.027 -5.670 -24.450 1.00 76.94 270 SER A C 1
ATOM 2202 O O . SER A 1 270 ? -10.093 -5.055 -24.979 1.00 76.94 270 SER A O 1
ATOM 2204 N N . LEU A 1 271 ? -11.625 -5.207 -23.347 1.00 76.00 271 LEU A N 1
ATOM 2205 C CA . LEU A 1 271 ? -11.238 -3.958 -22.689 1.00 76.00 271 LEU A CA 1
ATOM 2206 C C . LEU A 1 271 ? -9.820 -4.030 -22.099 1.00 76.00 271 LEU A C 1
ATOM 2208 O O . LEU A 1 271 ? -9.038 -3.089 -22.252 1.00 76.00 271 LEU A O 1
ATOM 2212 N N . ARG A 1 272 ? -9.449 -5.145 -21.457 1.00 72.75 272 ARG A N 1
ATOM 2213 C CA . ARG A 1 272 ? -8.089 -5.355 -20.923 1.00 72.75 272 ARG A CA 1
ATOM 2214 C C . ARG A 1 272 ? -7.042 -5.320 -22.025 1.00 72.75 272 ARG A C 1
ATOM 2216 O O . ARG A 1 272 ? -6.010 -4.664 -21.869 1.00 72.75 272 ARG A O 1
ATOM 2223 N N . THR A 1 273 ? -7.331 -5.979 -23.141 1.00 72.38 273 THR A N 1
ATOM 2224 C CA . THR A 1 273 ? -6.495 -5.977 -24.343 1.00 72.38 273 THR A CA 1
ATOM 2225 C C . THR A 1 273 ? -6.281 -4.551 -24.849 1.00 72.38 273 THR A C 1
ATOM 2227 O O . THR A 1 273 ? -5.138 -4.130 -25.030 1.00 72.38 273 THR A O 1
ATOM 2230 N N . LEU A 1 274 ? -7.354 -3.764 -24.978 1.00 78.38 274 LEU A N 1
ATOM 2231 C CA . LEU A 1 274 ? -7.281 -2.367 -25.413 1.00 78.38 274 LEU A CA 1
ATOM 2232 C C . LEU A 1 274 ? -6.449 -1.490 -24.461 1.00 78.38 274 LEU A C 1
ATOM 2234 O O . LEU A 1 274 ? -5.620 -0.696 -24.909 1.00 78.38 274 LEU A O 1
ATOM 2238 N N . ILE A 1 275 ? -6.632 -1.641 -23.146 1.00 79.81 275 ILE A N 1
ATOM 2239 C CA . ILE A 1 275 ? -5.862 -0.897 -22.137 1.00 79.81 275 ILE A CA 1
ATOM 2240 C C . ILE A 1 275 ? -4.367 -1.212 -22.257 1.00 79.81 275 ILE A C 1
ATOM 2242 O O . ILE A 1 275 ? -3.546 -0.294 -22.230 1.00 79.81 275 ILE A O 1
ATOM 2246 N N . ARG A 1 276 ? -4.000 -2.490 -22.423 1.00 74.81 276 ARG A N 1
ATOM 2247 C CA . ARG A 1 276 ? -2.600 -2.903 -22.601 1.00 74.81 276 ARG A CA 1
ATOM 2248 C C . ARG A 1 276 ? -2.003 -2.306 -23.877 1.00 74.81 276 ARG A C 1
ATOM 2250 O O . ARG A 1 276 ? -0.906 -1.760 -23.811 1.00 74.81 276 ARG A O 1
ATOM 2257 N N . VAL A 1 277 ? -2.730 -2.334 -24.998 1.00 77.94 277 VAL A N 1
ATOM 2258 C CA . VAL A 1 277 ? -2.297 -1.712 -26.266 1.00 77.94 277 VAL A CA 1
ATOM 2259 C C . VAL A 1 277 ? -2.012 -0.223 -26.072 1.00 77.94 277 VAL A C 1
ATOM 2261 O O . VAL A 1 277 ? -0.924 0.248 -26.405 1.00 77.94 277 VAL A O 1
ATOM 2264 N N . ASN A 1 278 ? -2.953 0.511 -25.475 1.00 83.50 278 ASN A N 1
ATOM 2265 C CA . ASN A 1 278 ? -2.798 1.945 -25.233 1.00 83.50 278 ASN A CA 1
ATOM 2266 C C . ASN A 1 278 ? -1.626 2.251 -24.294 1.00 83.50 278 ASN A C 1
ATOM 2268 O O . ASN A 1 278 ? -0.888 3.207 -24.526 1.00 83.50 278 ASN A O 1
ATOM 2272 N N . MET A 1 279 ? -1.420 1.428 -23.263 1.00 84.62 279 MET A N 1
ATOM 2273 C CA . MET A 1 279 ? -0.299 1.576 -22.337 1.00 84.62 279 MET A CA 1
ATOM 2274 C C . MET A 1 279 ? 1.048 1.351 -23.030 1.00 84.62 279 MET A C 1
ATOM 2276 O O . MET A 1 279 ? 1.953 2.164 -22.865 1.00 84.62 279 MET A O 1
ATOM 2280 N N . VAL A 1 280 ? 1.181 0.283 -23.823 1.00 83.56 280 VAL A N 1
ATOM 2281 C CA . VAL A 1 280 ? 2.407 -0.011 -24.585 1.00 83.56 280 VAL A CA 1
ATOM 2282 C C . VAL A 1 280 ? 2.700 1.125 -25.556 1.00 83.56 280 VAL A C 1
ATOM 2284 O O . VAL A 1 280 ? 3.802 1.666 -25.543 1.00 83.56 280 VAL A O 1
ATOM 2287 N N . LYS A 1 281 ? 1.693 1.557 -26.324 1.00 84.12 281 LYS A N 1
ATOM 2288 C CA . LYS A 1 281 ? 1.813 2.686 -27.253 1.00 84.12 281 LYS A CA 1
ATOM 2289 C C . LYS A 1 281 ? 2.287 3.955 -26.544 1.00 84.12 281 LYS A C 1
ATOM 2291 O O . LYS A 1 281 ? 3.225 4.595 -27.008 1.00 84.12 281 LYS A O 1
ATOM 2296 N N . TYR A 1 282 ? 1.669 4.300 -25.413 1.00 87.75 282 TYR A N 1
ATOM 2297 C CA . TYR A 1 282 ? 2.034 5.480 -24.629 1.00 87.75 282 TYR A CA 1
ATOM 2298 C C . TYR A 1 282 ? 3.479 5.405 -24.125 1.00 87.75 282 TYR A C 1
ATOM 2300 O O . TYR A 1 282 ? 4.272 6.300 -24.403 1.00 87.75 282 TYR A O 1
ATOM 2308 N N . VAL A 1 283 ? 3.842 4.323 -23.430 1.00 86.00 283 VAL A N 1
ATOM 2309 C CA . VAL A 1 283 ? 5.177 4.170 -22.831 1.00 86.00 283 VAL A CA 1
ATOM 2310 C C . VAL A 1 283 ? 6.263 4.157 -23.902 1.00 86.00 283 VAL A C 1
ATOM 2312 O O . VAL A 1 283 ? 7.277 4.833 -23.749 1.00 86.00 283 VAL A O 1
ATOM 2315 N N . THR A 1 284 ? 6.063 3.419 -24.998 1.00 84.12 284 THR A N 1
ATOM 2316 C CA . THR A 1 284 ? 7.054 3.365 -26.075 1.00 84.12 284 THR A CA 1
ATOM 2317 C C . THR A 1 284 ? 7.212 4.724 -26.744 1.00 84.12 284 THR A C 1
ATOM 2319 O O . THR A 1 284 ? 8.345 5.148 -26.940 1.00 84.12 284 THR A O 1
ATOM 2322 N N . LYS A 1 285 ? 6.117 5.444 -27.023 1.00 85.06 285 LYS A N 1
ATOM 2323 C CA . LYS A 1 285 ? 6.188 6.787 -27.610 1.00 85.06 285 LYS A CA 1
ATOM 2324 C C . LYS A 1 285 ? 6.990 7.753 -26.732 1.00 85.06 285 LYS A C 1
ATOM 2326 O O . LYS A 1 285 ? 7.895 8.406 -27.235 1.00 85.06 285 LYS A O 1
ATOM 2331 N N . VAL A 1 286 ? 6.721 7.765 -25.425 1.00 88.06 286 VAL A N 1
ATOM 2332 C CA . VAL A 1 286 ? 7.452 8.605 -24.461 1.00 88.06 286 VAL A CA 1
ATOM 2333 C C . VAL A 1 286 ? 8.956 8.296 -24.474 1.00 88.06 286 VAL A C 1
ATOM 2335 O O . VAL A 1 286 ? 9.768 9.214 -24.495 1.00 88.06 286 VAL A O 1
ATOM 2338 N N . ILE A 1 287 ? 9.344 7.015 -24.506 1.00 87.19 287 ILE A N 1
ATOM 2339 C CA . ILE A 1 287 ? 10.763 6.624 -24.567 1.00 87.19 287 ILE A CA 1
ATOM 2340 C C . ILE A 1 287 ? 11.405 7.081 -25.884 1.00 87.19 287 ILE A C 1
ATOM 2342 O O . ILE A 1 287 ? 12.519 7.596 -25.868 1.00 87.19 287 ILE A O 1
ATOM 2346 N N . LEU A 1 288 ? 10.734 6.875 -27.023 1.00 86.06 288 LEU A N 1
ATOM 2347 C CA . LEU A 1 288 ? 11.272 7.222 -28.344 1.00 86.06 288 LEU A CA 1
ATOM 2348 C C . LEU A 1 288 ? 11.485 8.729 -28.503 1.00 86.06 288 LEU A C 1
ATOM 2350 O O . LEU A 1 288 ? 12.526 9.134 -29.021 1.00 86.06 288 LEU A O 1
ATOM 2354 N N . GLU A 1 289 ? 10.534 9.535 -28.024 1.00 86.00 289 GLU A N 1
ATOM 2355 C CA . GLU A 1 289 ? 10.644 10.996 -27.997 1.00 86.00 289 GLU A CA 1
ATOM 2356 C C . GLU A 1 289 ? 11.851 11.437 -27.159 1.00 86.00 289 GLU A C 1
ATOM 2358 O O . GLU A 1 289 ? 12.671 12.229 -27.621 1.00 86.00 289 GLU A O 1
ATOM 2363 N N . ASP A 1 290 ? 12.018 10.864 -25.967 1.00 87.94 290 ASP A N 1
ATOM 2364 C CA . ASP A 1 290 ? 13.098 11.214 -25.043 1.00 87.94 290 ASP A CA 1
ATOM 2365 C C . ASP A 1 290 ? 14.500 10.853 -25.583 1.00 87.94 290 ASP A C 1
ATOM 2367 O O . ASP A 1 290 ? 15.454 11.620 -25.433 1.00 87.94 290 ASP A O 1
ATOM 2371 N N . VAL A 1 291 ? 14.636 9.733 -26.307 1.00 87.12 291 VAL A N 1
ATOM 2372 C CA . VAL A 1 291 ? 15.909 9.350 -26.950 1.00 87.12 291 VAL A CA 1
ATOM 2373 C C . VAL A 1 291 ? 16.108 9.933 -28.358 1.00 87.12 291 VAL A C 1
ATOM 2375 O O . VAL A 1 291 ? 17.101 9.600 -29.010 1.00 87.12 291 VAL A O 1
ATOM 2378 N N . ASN A 1 292 ? 15.204 10.795 -28.840 1.00 84.62 292 ASN A N 1
ATOM 2379 C CA . ASN A 1 292 ? 15.190 11.327 -30.212 1.00 84.62 292 ASN A CA 1
ATOM 2380 C C . ASN A 1 292 ? 15.264 10.230 -31.298 1.00 84.62 292 ASN A C 1
ATOM 2382 O O . ASN A 1 292 ? 15.957 10.376 -32.310 1.00 84.62 292 ASN A O 1
ATOM 2386 N N . HIS A 1 293 ? 14.584 9.102 -31.083 1.00 80.88 293 HIS A N 1
ATOM 2387 C CA . HIS A 1 293 ? 14.512 8.011 -32.054 1.00 80.88 293 HIS A CA 1
ATOM 2388 C C . HIS A 1 293 ? 13.388 8.282 -33.067 1.00 80.88 293 HIS A C 1
ATOM 2390 O O . HIS A 1 293 ? 12.346 8.805 -32.674 1.00 80.88 293 HIS A O 1
ATOM 2396 N N . PRO A 1 294 ? 13.548 7.928 -34.360 1.00 81.06 294 PRO A N 1
ATOM 2397 C CA . PRO A 1 294 ? 12.466 8.072 -35.328 1.00 81.06 294 PRO A CA 1
ATOM 2398 C C . PRO A 1 294 ? 11.213 7.313 -34.887 1.00 81.06 294 PRO A C 1
ATOM 2400 O O . PRO A 1 294 ? 11.307 6.218 -34.318 1.00 81.06 294 PRO A O 1
ATOM 2403 N N . ASP A 1 295 ? 10.058 7.894 -35.202 1.00 73.12 295 ASP A N 1
ATOM 2404 C CA . ASP A 1 295 ? 8.765 7.272 -34.957 1.00 73.12 295 ASP A CA 1
ATOM 2405 C C . ASP A 1 295 ? 8.676 5.904 -35.633 1.00 73.12 295 ASP A C 1
ATOM 2407 O O . ASP A 1 295 ? 9.185 5.668 -36.734 1.00 73.12 295 ASP A O 1
ATOM 2411 N N . ILE A 1 296 ? 8.004 4.994 -34.941 1.00 78.19 296 ILE A N 1
ATOM 2412 C CA . ILE A 1 296 ? 7.777 3.626 -35.388 1.00 78.19 296 ILE A CA 1
ATOM 2413 C C . ILE A 1 296 ? 6.367 3.523 -35.964 1.00 78.19 296 ILE A C 1
ATOM 2415 O O . ILE A 1 296 ? 5.452 4.201 -35.493 1.00 78.19 296 ILE A O 1
ATOM 2419 N N . ASP A 1 297 ? 6.203 2.671 -36.978 1.00 79.75 297 ASP A N 1
ATOM 2420 C CA . ASP A 1 297 ? 4.903 2.379 -37.579 1.00 79.75 297 ASP A CA 1
ATOM 2421 C C . ASP A 1 297 ? 3.874 1.956 -36.518 1.00 79.75 297 ASP A C 1
ATOM 2423 O O . ASP A 1 297 ? 4.169 1.183 -35.602 1.00 79.75 297 ASP A O 1
ATOM 2427 N N . GLU A 1 298 ? 2.642 2.440 -36.673 1.00 77.56 298 GLU A N 1
ATOM 2428 C CA . GLU A 1 298 ? 1.548 2.175 -35.751 1.00 77.56 298 GLU A CA 1
ATOM 2429 C C . GLU A 1 298 ? 1.244 0.671 -35.636 1.00 77.56 298 GLU A C 1
ATOM 2431 O O . GLU A 1 298 ? 0.894 0.176 -34.560 1.00 77.56 298 GLU A O 1
ATOM 2436 N N . SER A 1 299 ? 1.468 -0.068 -36.729 1.00 80.75 299 SER A N 1
ATOM 2437 C CA . SER A 1 299 ? 1.329 -1.526 -36.794 1.00 80.75 299 SER A CA 1
ATOM 2438 C C . SER A 1 299 ? 2.255 -2.274 -35.819 1.00 80.75 299 SER A C 1
ATOM 2440 O O . SER A 1 299 ? 1.852 -3.295 -35.257 1.00 80.75 299 SER A O 1
ATOM 2442 N N . LEU A 1 300 ? 3.454 -1.741 -35.539 1.00 79.69 300 LEU A N 1
ATOM 2443 C CA . LEU A 1 300 ? 4.434 -2.366 -34.644 1.00 79.69 300 LEU A CA 1
ATOM 2444 C C . LEU A 1 300 ? 4.018 -2.269 -33.169 1.00 79.69 300 LEU A C 1
ATOM 2446 O O . LEU A 1 300 ? 4.308 -3.177 -32.391 1.00 79.69 300 LEU A O 1
ATOM 2450 N N . TYR A 1 301 ? 3.315 -1.205 -32.757 1.00 79.25 301 TYR A N 1
ATOM 2451 C CA . TYR A 1 301 ? 2.794 -1.120 -31.383 1.00 79.25 301 TYR A CA 1
ATOM 2452 C C . TYR A 1 301 ? 1.697 -2.155 -31.133 1.00 79.25 301 TYR A C 1
ATOM 2454 O O . TYR A 1 301 ? 1.641 -2.740 -30.050 1.00 79.25 301 TYR A O 1
ATOM 2462 N N . LEU A 1 302 ? 0.838 -2.393 -32.131 1.00 78.69 302 LEU A N 1
ATOM 2463 C CA . LEU A 1 302 ? -0.212 -3.407 -32.047 1.00 78.69 302 LEU A CA 1
ATOM 2464 C C . LEU A 1 302 ? 0.394 -4.812 -31.951 1.00 78.69 302 LEU A C 1
ATOM 2466 O O . LEU A 1 302 ? -0.029 -5.613 -31.120 1.00 78.69 302 LEU A O 1
ATOM 2470 N N . GLU A 1 303 ? 1.423 -5.093 -32.750 1.00 82.38 303 GLU A N 1
ATOM 2471 C CA . GLU A 1 303 ? 2.138 -6.367 -32.701 1.00 82.38 303 GLU A CA 1
ATOM 2472 C C . GLU A 1 303 ? 2.834 -6.582 -31.348 1.00 82.38 303 GLU A C 1
ATOM 2474 O O . GLU A 1 303 ? 2.659 -7.632 -30.725 1.00 82.38 303 GLU A O 1
ATOM 2479 N N . ALA A 1 304 ? 3.532 -5.568 -30.825 1.00 80.19 304 ALA A N 1
ATOM 2480 C CA . ALA A 1 304 ? 4.160 -5.632 -29.505 1.00 80.19 304 ALA A CA 1
ATOM 2481 C C . ALA A 1 304 ? 3.138 -5.892 -28.386 1.00 80.19 304 ALA A C 1
ATOM 2483 O O . ALA A 1 304 ? 3.367 -6.713 -27.494 1.00 80.19 304 ALA A O 1
ATOM 2484 N N . ALA A 1 305 ? 1.989 -5.215 -28.437 1.00 77.75 305 ALA A N 1
ATOM 2485 C CA . ALA A 1 305 ? 0.918 -5.419 -27.473 1.00 77.75 305 ALA A CA 1
ATOM 2486 C C . ALA A 1 305 ? 0.336 -6.840 -27.552 1.00 77.75 305 ALA A C 1
ATOM 2488 O O . ALA A 1 305 ? 0.097 -7.459 -26.514 1.00 77.75 305 ALA A O 1
ATOM 2489 N N . ASN A 1 306 ? 0.181 -7.395 -28.757 1.00 80.88 306 ASN A N 1
ATOM 2490 C CA . ASN A 1 306 ? -0.259 -8.778 -28.950 1.00 80.88 306 ASN A CA 1
ATOM 2491 C C . ASN A 1 306 ? 0.740 -9.790 -28.374 1.00 80.88 306 ASN A C 1
ATOM 2493 O O . ASN A 1 306 ? 0.327 -10.749 -27.724 1.00 80.88 306 ASN A O 1
ATOM 2497 N N . VAL A 1 307 ? 2.048 -9.560 -28.533 1.00 81.62 307 VAL A N 1
ATOM 2498 C CA . VAL A 1 307 ? 3.086 -10.394 -27.901 1.00 81.62 307 VAL A CA 1
ATOM 2499 C C . VAL A 1 307 ? 2.952 -10.369 -26.376 1.00 81.62 307 VAL A C 1
ATOM 2501 O O . VAL A 1 307 ? 2.977 -11.422 -25.740 1.00 81.62 307 VAL A O 1
ATOM 2504 N N . ILE A 1 308 ? 2.753 -9.189 -25.783 1.00 76.19 308 ILE A N 1
ATOM 2505 C CA . ILE A 1 308 ? 2.564 -9.040 -24.331 1.00 76.19 308 ILE A CA 1
ATOM 2506 C C . ILE A 1 308 ? 1.284 -9.744 -23.861 1.00 76.19 308 ILE A C 1
ATOM 2508 O O . ILE A 1 308 ? 1.298 -10.403 -22.819 1.00 76.19 308 ILE A O 1
ATOM 2512 N N . ASN A 1 309 ? 0.190 -9.655 -24.622 1.00 74.88 309 ASN A N 1
ATOM 2513 C CA . ASN A 1 309 ? -1.052 -10.372 -24.322 1.00 74.88 309 ASN A CA 1
ATOM 2514 C C . ASN A 1 309 ? -0.838 -11.885 -24.333 1.00 74.88 309 ASN A C 1
ATOM 2516 O O . ASN A 1 309 ? -1.136 -12.550 -23.345 1.00 74.88 309 ASN A O 1
ATOM 2520 N N . ASN A 1 310 ? -0.236 -12.418 -25.396 1.00 78.88 310 ASN A N 1
ATOM 2521 C CA . ASN A 1 310 ? 0.059 -13.847 -25.514 1.00 78.88 310 ASN A CA 1
ATOM 2522 C C . ASN A 1 310 ? 0.961 -14.339 -24.380 1.00 78.88 310 ASN A C 1
ATOM 2524 O O . ASN A 1 310 ? 0.748 -15.415 -23.830 1.00 78.88 310 ASN A O 1
ATOM 2528 N N . MET A 1 311 ? 1.943 -13.529 -23.988 1.00 73.12 311 MET A N 1
ATOM 2529 C CA . MET A 1 311 ? 2.811 -13.832 -22.858 1.00 73.12 311 MET A CA 1
ATOM 2530 C C . MET A 1 311 ? 2.060 -13.796 -21.522 1.00 73.12 311 MET A C 1
ATOM 2532 O O . MET A 1 311 ? 2.346 -14.602 -20.642 1.00 73.12 311 MET A O 1
ATOM 2536 N N . THR A 1 312 ? 1.078 -12.903 -21.376 1.00 69.94 312 THR A N 1
ATOM 2537 C CA . THR A 1 312 ? 0.204 -12.855 -20.196 1.00 69.94 312 THR A CA 1
ATOM 2538 C C . THR A 1 312 ? -0.632 -14.131 -20.096 1.00 69.94 312 THR A C 1
ATOM 2540 O O . THR A 1 312 ? -0.596 -14.779 -19.054 1.00 69.94 312 THR A O 1
ATOM 2543 N N . TYR A 1 313 ? -1.283 -14.545 -21.189 1.00 70.69 313 TYR A N 1
ATOM 2544 C CA . TYR A 1 313 ? -2.049 -15.795 -21.240 1.00 70.69 313 TYR A CA 1
ATOM 2545 C C . TYR A 1 313 ? -1.180 -17.018 -20.958 1.00 70.69 313 TYR A C 1
ATOM 2547 O O . TYR A 1 313 ? -1.526 -17.841 -20.120 1.00 70.69 313 TYR A O 1
ATOM 2555 N N . PHE A 1 314 ? 0.002 -17.091 -21.573 1.00 72.00 314 PHE A N 1
ATOM 2556 C CA . PHE A 1 314 ? 0.956 -18.162 -21.301 1.00 72.00 314 PHE A CA 1
ATOM 2557 C C . PHE A 1 314 ? 1.330 -18.239 -19.813 1.00 72.00 314 PHE A C 1
ATOM 2559 O O . PHE A 1 314 ? 1.375 -19.320 -19.231 1.00 72.00 314 PHE A O 1
ATOM 2566 N N . MET A 1 315 ? 1.589 -17.095 -19.173 1.00 65.44 315 MET A N 1
ATOM 2567 C CA . MET A 1 315 ? 1.912 -17.052 -17.743 1.00 65.44 315 MET A CA 1
ATOM 2568 C C . MET A 1 315 ? 0.710 -17.417 -16.864 1.00 65.44 315 MET A C 1
ATOM 2570 O O . MET A 1 315 ? 0.894 -17.999 -15.790 1.00 65.44 315 MET A O 1
ATOM 2574 N N . ASP A 1 316 ? -0.508 -17.101 -17.303 1.00 65.19 316 ASP A N 1
ATOM 2575 C CA . ASP A 1 316 ? -1.730 -17.534 -16.637 1.00 65.19 316 ASP A CA 1
ATOM 2576 C C . ASP A 1 316 ? -1.913 -19.053 -16.738 1.00 65.19 316 ASP A C 1
ATOM 2578 O O . ASP A 1 316 ? -2.097 -19.690 -15.700 1.00 65.19 316 ASP A O 1
ATOM 2582 N N . ASP A 1 317 ? -1.713 -19.652 -17.908 1.00 66.19 317 ASP A N 1
ATOM 2583 C CA . ASP A 1 317 ? -1.770 -21.106 -18.091 1.00 66.19 317 ASP A CA 1
ATOM 2584 C C . ASP A 1 317 ? -0.725 -21.824 -17.227 1.00 66.19 317 ASP A C 1
ATOM 2586 O O . ASP A 1 317 ? -1.058 -22.720 -16.449 1.00 66.19 317 ASP A O 1
ATOM 2590 N N . VAL A 1 318 ? 0.536 -21.378 -17.261 1.00 62.78 318 VAL A N 1
ATOM 2591 C CA . VAL A 1 318 ? 1.640 -21.979 -16.481 1.00 62.78 318 VAL A CA 1
ATOM 2592 C C . VAL A 1 318 ? 1.382 -21.949 -14.973 1.00 62.78 318 VAL A C 1
ATOM 2594 O O . VAL A 1 318 ? 1.863 -22.812 -14.242 1.00 62.78 318 VAL A O 1
ATOM 2597 N N . SER A 1 319 ? 0.634 -20.962 -14.488 1.00 55.44 319 SER A N 1
ATOM 2598 C CA . SER A 1 319 ? 0.319 -20.828 -13.063 1.00 55.44 319 SER A CA 1
ATOM 2599 C C . SER A 1 319 ? -0.836 -21.706 -12.571 1.00 55.44 319 SER A C 1
ATOM 2601 O O . SER A 1 319 ? -1.047 -21.806 -11.362 1.00 55.44 319 SER A O 1
ATOM 2603 N N . THR A 1 320 ? -1.630 -22.253 -13.496 1.00 53.97 320 THR A N 1
ATOM 2604 C CA . THR A 1 320 ? -2.743 -23.159 -13.171 1.00 53.97 320 THR A CA 1
ATOM 2605 C C . THR A 1 320 ? -2.288 -24.613 -13.023 1.00 53.97 320 THR A C 1
ATOM 2607 O O . THR A 1 320 ? -3.027 -25.416 -12.452 1.00 53.97 320 THR A O 1
ATOM 2610 N N . PHE A 1 321 ? -1.063 -24.922 -13.466 1.00 42.19 321 PHE A N 1
ATOM 2611 C CA . PHE A 1 321 ? -0.334 -26.169 -13.211 1.00 42.19 321 PHE A CA 1
ATOM 2612 C C . PHE A 1 321 ? 0.415 -26.139 -11.870 1.00 42.19 321 PHE A C 1
ATOM 2614 O O . PHE A 1 321 ? 0.419 -27.190 -11.187 1.00 42.19 321 PHE A O 1
#

Radius of gyration: 53.36 Å; chains: 1; bounding box: 95×51×204 Å

Foldseek 3Di:
DDDDDDDDDDDDDDDDDDDDPDPDDPPVVVVVVVVVVVVVVVVVVVVVVVVVVVVCVVPPDDPDPPQDPDPVSVVVVVLQVQQADPVDDCVVPVCCRRGVRVCVVVPDPPPDLDDDPVNVVVVVVVVVLVVQLCDADDPPDDPVSNVSSVVVVVVVPVVVVVVCDCVVVCVLCVQLVHDLQHCLQDPDDPPDDDDPVSSQVSCCVPVVDGDAWDWDFDQDPDDDSPDTDIDIDGPPPPPPPNVVVVVCVVVCVPDDPDDDPVVVVVVVVVVVLVVLLVVQVVVNVVSCVVVVHDDDDSVSSNVVSVVVVVVVVVSVVVVVD